Protein AF-K1TD86-F1 (afdb_monomer)

Mean predicted aligned error: 8.99 Å

Radius of gyration: 18.08 Å; Cα contacts (8 Å, |Δi|>4): 253; chains: 1; bounding box: 49×38×42 Å

Organism: NCBI:txid408170

Nearest PDB structures (foldseek):
  5fms-assembly3_C  TM=6.527E-01  e=8.686E-04  Mus musculus
  7ncn-assembly3_F  TM=3.148E-01  e=4.308E+00  Aspergillus fumigatus A1163
  7nc8-assembly2_E  TM=3.131E-01  e=5.977E+00  Aspergillus fumigatus A1163
  7ncu-assembly1_A  TM=3.256E-01  e=7.273E+00  Aspergillus fumigatus A1163

Secondary structure (DSSP, 8-state):
-GGGGT-------GGG-SS--TT-S-EEEEEE-SPPPHHHHHHHHHHHHTT--EEEEEPP-SS--HHHHHHHHHTT-EE-SSEEE--STTSBSSSTTEE-PEEP--TTTGGGTTSPP-EETPPPEEPPS-----TT-TTPPP----EE--TT-EEES-GGGTT--S--EE--TT----

pLDDT: mean 83.0, std 17.99, range [28.2, 97.38]

Solvent-accessible surface area (backbone atoms only — not comparable to full-atom values): 11252 Å² total; per-residue (Å²): 114,58,70,80,71,76,47,90,84,81,93,79,59,64,89,83,41,96,58,72,63,89,85,53,83,55,50,77,46,77,44,54,56,66,57,53,51,71,67,50,35,50,36,53,50,55,38,45,77,73,72,46,42,76,50,78,41,85,33,82,55,95,62,85,37,69,34,52,47,47,59,34,44,75,73,59,28,41,75,41,65,35,35,38,35,39,64,47,78,84,32,29,59,103,41,42,38,29,28,31,56,52,68,48,94,45,85,89,46,54,92,49,69,98,56,87,60,78,45,63,71,36,59,43,75,45,72,64,89,81,59,62,85,55,92,80,52,90,87,67,73,74,80,86,74,53,67,41,77,61,72,67,21,29,37,35,66,67,68,91,47,84,84,63,84,89,71,60,62,76,56,55,100,83,73,82,82,132

Sequence (178 aa):
ALNKENVDYETVNLMDLDAIPDDAACLFINGATSDFSSDDKDKVIDYLDNGGKVILVTGYTDEETPNIDAILSYMNLSIAKGLVVENDSNGYYRSPYYILPTQSSDSYTSGTYGKYLFLPYSQGIIVPEEVSTDETATGDITYDVFLSTSDSSFAKQDVNNTQDFSQGILFSSDSCPK

Structure (mmCIF, N/CA/C/O backbone):
data_AF-K1TD86-F1
#
_entry.id   AF-K1TD86-F1
#
loop_
_atom_site.group_PDB
_atom_site.id
_atom_site.type_symbol
_atom_site.label_atom_id
_atom_site.label_alt_id
_atom_site.label_comp_id
_atom_site.label_asym_id
_atom_site.label_entity_id
_atom_site.label_seq_id
_atom_site.pdbx_PDB_ins_code
_atom_site.Cartn_x
_atom_site.Cartn_y
_atom_site.Cartn_z
_atom_site.occupancy
_atom_site.B_iso_or_equiv
_atom_site.auth_seq_id
_atom_site.auth_comp_id
_atom_site.auth_asym_id
_atom_site.auth_atom_id
_atom_site.pdbx_PDB_model_num
ATOM 1 N N . ALA A 1 1 ? -18.146 -7.807 -9.236 1.00 61.78 1 ALA A N 1
ATOM 2 C CA . ALA A 1 1 ? -17.199 -8.940 -9.231 1.00 61.78 1 ALA A CA 1
ATOM 3 C C . ALA A 1 1 ? -17.330 -9.714 -7.923 1.00 61.78 1 ALA A C 1
ATOM 5 O O . ALA A 1 1 ? -17.694 -10.871 -8.002 1.00 61.78 1 ALA A O 1
ATOM 6 N N . LEU A 1 2 ? -17.206 -9.061 -6.759 1.00 61.97 2 LEU A N 1
ATOM 7 C CA . LEU A 1 2 ? -17.305 -9.682 -5.423 1.00 61.97 2 LEU A CA 1
ATOM 8 C C . LEU A 1 2 ? -18.591 -10.498 -5.165 1.00 61.97 2 LEU A C 1
ATOM 10 O O . LEU A 1 2 ? -18.495 -11.646 -4.754 1.00 61.97 2 LEU A O 1
ATOM 14 N N . ASN A 1 3 ? -19.773 -10.002 -5.556 1.00 63.31 3 ASN A N 1
ATOM 15 C CA . ASN A 1 3 ? -21.023 -10.783 -5.438 1.00 63.31 3 ASN A CA 1
ATOM 16 C C . ASN A 1 3 ? -21.015 -12.111 -6.220 1.00 63.31 3 ASN A C 1
ATOM 18 O O . ASN A 1 3 ? -21.759 -13.027 -5.889 1.00 63.31 3 ASN A O 1
ATOM 22 N N . LYS A 1 4 ? -20.213 -12.221 -7.290 1.00 71.19 4 LYS A N 1
ATOM 23 C CA . LYS A 1 4 ? -20.093 -13.469 -8.064 1.00 71.19 4 LYS A CA 1
ATOM 24 C C . LYS A 1 4 ? -19.188 -14.493 -7.374 1.00 71.19 4 LYS A C 1
ATOM 26 O O . LYS A 1 4 ? -19.308 -15.671 -7.677 1.00 71.19 4 LYS A O 1
ATOM 31 N N . GLU A 1 5 ? -18.352 -14.037 -6.443 1.00 75.56 5 GLU A N 1
ATOM 32 C CA . GLU A 1 5 ? -17.476 -14.857 -5.601 1.00 75.56 5 GLU A CA 1
ATOM 33 C C . GLU A 1 5 ? -18.139 -15.215 -4.257 1.00 75.56 5 GLU A C 1
ATOM 35 O O . GLU A 1 5 ? -17.474 -15.716 -3.357 1.00 75.56 5 GLU A O 1
ATOM 40 N N . ASN A 1 6 ? -19.452 -14.970 -4.115 1.00 76.50 6 ASN A N 1
ATOM 41 C CA . ASN A 1 6 ? -20.224 -15.244 -2.898 1.00 76.50 6 ASN A CA 1
ATOM 42 C C . ASN A 1 6 ? -19.690 -14.503 -1.653 1.00 76.50 6 ASN A C 1
ATOM 44 O O . ASN A 1 6 ? -19.708 -15.039 -0.546 1.00 76.50 6 ASN A O 1
ATOM 48 N N . VAL A 1 7 ? -19.196 -13.277 -1.864 1.00 78.00 7 VAL A N 1
ATOM 49 C CA . VAL A 1 7 ? -18.796 -12.343 -0.806 1.00 78.00 7 VAL A CA 1
ATOM 50 C C . VAL A 1 7 ? -19.923 -11.339 -0.599 1.00 78.00 7 VAL A C 1
ATOM 52 O O . VAL A 1 7 ? -20.220 -10.559 -1.508 1.00 78.00 7 VAL A O 1
ATOM 55 N N . ASP A 1 8 ? -20.518 -11.349 0.591 1.00 83.38 8 ASP A N 1
ATOM 56 C CA . ASP A 1 8 ? -21.406 -10.282 1.047 1.00 83.38 8 ASP A CA 1
ATOM 57 C C . ASP A 1 8 ? -20.558 -9.064 1.435 1.00 83.38 8 ASP A C 1
ATOM 59 O O . ASP A 1 8 ? -19.523 -9.199 2.089 1.00 83.38 8 ASP A O 1
ATOM 63 N N . TYR A 1 9 ? -20.963 -7.871 1.000 1.00 83.81 9 TYR A N 1
ATOM 64 C CA . TYR A 1 9 ? -20.280 -6.630 1.352 1.00 83.81 9 TYR A CA 1
ATOM 65 C C . TYR A 1 9 ? -21.282 -5.537 1.702 1.00 83.81 9 TYR A C 1
ATOM 67 O O . TYR A 1 9 ? -22.363 -5.445 1.117 1.00 83.81 9 TYR A O 1
ATOM 75 N N . GLU A 1 10 ? -20.871 -4.665 2.612 1.00 86.81 10 GLU A N 1
ATOM 76 C CA . GLU A 1 10 ? -21.607 -3.472 2.997 1.00 86.81 10 GLU A CA 1
ATOM 77 C C . GLU A 1 10 ? -20.711 -2.249 2.804 1.00 86.81 10 GLU A C 1
ATOM 79 O O . GLU A 1 10 ? -19.517 -2.273 3.100 1.00 86.81 10 GLU A O 1
ATOM 84 N N . THR A 1 11 ? -21.276 -1.176 2.253 1.00 88.50 11 THR A N 1
ATOM 85 C CA . THR A 1 11 ? -20.600 0.121 2.236 1.00 88.50 11 THR A CA 1
ATOM 86 C C . THR A 1 11 ? -21.006 0.872 3.487 1.00 88.50 11 THR A C 1
ATOM 88 O O . THR A 1 11 ? -22.171 1.233 3.631 1.00 88.50 11 THR A O 1
ATOM 91 N N . VAL A 1 12 ? -20.036 1.114 4.361 1.00 87.19 12 VAL A N 1
ATOM 92 C CA . VAL A 1 12 ? -20.241 1.821 5.623 1.00 87.19 12 VAL A CA 1
ATOM 93 C C . VAL A 1 12 ? -19.607 3.206 5.578 1.00 87.19 12 VAL A C 1
ATOM 95 O O . VAL A 1 12 ? -18.615 3.431 4.884 1.00 87.19 12 VAL A O 1
ATOM 98 N N . ASN A 1 13 ? -20.178 4.129 6.341 1.00 86.94 13 ASN A N 1
ATOM 99 C CA . ASN A 1 13 ? -19.548 5.392 6.692 1.00 86.94 13 ASN A CA 1
ATOM 100 C C . ASN A 1 13 ? -19.075 5.277 8.143 1.00 86.94 13 ASN A C 1
ATOM 102 O O . ASN A 1 13 ? -19.894 5.066 9.035 1.00 86.94 13 ASN A O 1
ATOM 106 N N . LEU A 1 14 ? -17.769 5.399 8.379 1.00 88.62 14 LEU A N 1
ATOM 107 C CA . LEU A 1 14 ? -17.190 5.205 9.713 1.00 88.62 14 LEU A CA 1
ATOM 108 C C . LEU A 1 14 ? -17.673 6.256 10.725 1.00 88.62 14 LEU A C 1
ATOM 110 O O . LEU A 1 14 ? -17.728 5.956 11.916 1.00 88.62 14 LEU A O 1
ATOM 114 N N . MET A 1 15 ? -18.133 7.425 10.262 1.00 86.94 15 MET A N 1
ATOM 115 C CA . MET A 1 15 ? -18.762 8.431 11.128 1.00 86.94 15 MET A CA 1
ATOM 116 C C . MET A 1 15 ? -20.082 7.955 11.748 1.00 86.94 15 MET A C 1
ATOM 118 O O . MET A 1 15 ? -20.462 8.436 12.812 1.00 86.94 15 MET A O 1
ATOM 122 N N . ASP A 1 16 ? -20.785 7.035 11.084 1.00 90.62 16 ASP A N 1
ATOM 123 C CA . ASP A 1 16 ? -22.091 6.532 11.523 1.00 90.62 16 ASP A CA 1
ATO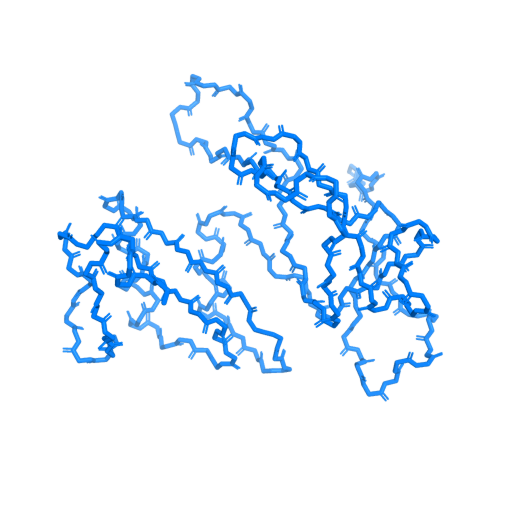M 124 C C . ASP A 1 16 ? -21.967 5.267 12.394 1.00 90.62 16 ASP A C 1
ATOM 126 O O . ASP A 1 16 ? -22.974 4.730 12.858 1.00 90.62 16 ASP A O 1
ATOM 130 N N . LEU A 1 17 ? -20.741 4.781 12.607 1.00 89.19 17 LEU A N 1
ATOM 131 C CA . LEU A 1 17 ? -20.443 3.579 13.376 1.00 89.19 17 LEU A CA 1
ATOM 132 C C . LEU A 1 17 ? -19.710 3.928 14.668 1.00 89.19 17 LEU A C 1
ATOM 134 O O . LEU A 1 17 ? -18.792 4.741 14.660 1.00 89.19 17 LEU A O 1
ATOM 138 N N . ASP A 1 18 ? -20.052 3.249 15.760 1.00 91.88 18 ASP A N 1
ATOM 139 C CA . ASP A 1 18 ? -19.269 3.332 16.999 1.00 91.88 18 ASP A CA 1
ATOM 140 C C . ASP A 1 18 ? -17.949 2.547 16.872 1.00 91.88 18 ASP A C 1
ATOM 142 O O . ASP A 1 18 ? -16.918 2.975 17.382 1.00 91.88 18 ASP A O 1
ATOM 146 N N . ALA A 1 19 ? -17.971 1.421 16.150 1.00 93.88 19 ALA A N 1
ATOM 147 C CA . ALA A 1 19 ? -16.816 0.578 15.850 1.00 93.88 19 ALA A CA 1
ATOM 148 C C . ALA A 1 19 ? -17.034 -0.199 14.540 1.00 93.88 19 ALA A C 1
ATOM 150 O O . ALA A 1 19 ? -18.170 -0.367 14.085 1.00 93.88 19 ALA A O 1
ATOM 151 N N . ILE A 1 20 ? -15.947 -0.690 13.939 1.00 94.06 20 ILE A N 1
ATOM 152 C CA . ILE A 1 20 ? -16.031 -1.646 12.826 1.00 94.06 20 ILE A CA 1
ATOM 153 C C . ILE A 1 20 ? -16.585 -2.975 13.378 1.00 94.06 20 ILE A C 1
ATOM 155 O O . ILE A 1 20 ? -16.114 -3.409 14.427 1.00 94.06 20 ILE A O 1
ATOM 159 N N . PRO A 1 21 ? -17.561 -3.627 12.716 1.00 91.94 21 PRO A N 1
ATOM 160 C CA . PRO A 1 21 ? -18.149 -4.869 13.217 1.00 91.94 21 PRO A CA 1
ATOM 161 C C . PRO A 1 21 ? -17.126 -5.999 13.408 1.00 91.94 21 PRO A C 1
ATOM 163 O O . PRO A 1 21 ? -16.348 -6.295 12.502 1.00 91.94 21 PRO A O 1
ATOM 166 N N . ASP A 1 22 ? -17.185 -6.684 14.552 1.00 89.25 22 ASP A N 1
ATOM 167 C CA . ASP A 1 22 ? -16.285 -7.802 14.883 1.00 89.25 22 ASP A CA 1
ATOM 168 C C . ASP A 1 22 ? -16.461 -9.019 13.955 1.00 89.25 22 ASP A C 1
ATOM 170 O O . ASP A 1 22 ? -15.560 -9.846 13.814 1.00 89.25 22 ASP A O 1
ATOM 174 N N . ASP A 1 23 ? -17.632 -9.158 13.328 1.00 89.44 23 ASP A N 1
ATOM 175 C CA . ASP A 1 23 ? -17.935 -10.216 12.361 1.00 89.44 23 ASP A CA 1
ATOM 176 C C . ASP A 1 23 ? -17.534 -9.855 10.921 1.00 89.44 23 ASP A C 1
ATOM 178 O O . ASP A 1 23 ? -17.644 -10.694 10.019 1.00 89.44 23 ASP A O 1
ATOM 182 N N . ALA A 1 24 ? -17.012 -8.644 10.689 1.00 91.94 24 ALA A N 1
ATOM 183 C CA . ALA A 1 24 ? -16.451 -8.270 9.403 1.00 91.94 24 ALA A CA 1
ATOM 184 C C . ALA A 1 24 ? -15.210 -9.123 9.109 1.00 91.94 24 ALA A C 1
ATOM 186 O O . ALA A 1 24 ? -14.215 -9.092 9.834 1.00 91.94 24 ALA A O 1
ATOM 187 N N . ALA A 1 25 ? -15.236 -9.859 7.996 1.00 92.31 25 ALA A N 1
ATOM 188 C CA . ALA A 1 25 ? -14.100 -10.682 7.577 1.00 92.31 25 ALA A CA 1
ATOM 189 C C . ALA A 1 25 ? -12.878 -9.847 7.150 1.00 92.31 25 ALA A C 1
ATOM 191 O O . ALA A 1 25 ? -11.744 -10.330 7.211 1.00 92.31 25 ALA A O 1
ATOM 192 N N . CYS A 1 26 ? -13.120 -8.632 6.651 1.00 93.12 26 CYS A N 1
ATOM 193 C CA . CYS A 1 26 ? -12.104 -7.683 6.217 1.00 93.12 26 CYS A CA 1
ATOM 194 C C . CYS A 1 26 ? -12.725 -6.291 6.045 1.00 93.12 26 CYS A C 1
ATOM 196 O O . CYS A 1 26 ? -13.795 -6.160 5.448 1.00 93.12 26 CYS A O 1
ATOM 198 N N . LEU A 1 27 ? -12.012 -5.250 6.463 1.00 94.50 27 LEU A N 1
ATOM 199 C CA . LEU A 1 27 ? -12.273 -3.871 6.065 1.00 94.50 27 LEU A CA 1
ATOM 200 C C . LEU A 1 27 ? -11.564 -3.578 4.735 1.00 94.50 27 LEU A C 1
ATOM 202 O O . LEU A 1 27 ? -10.380 -3.876 4.583 1.00 94.50 27 LEU A O 1
ATOM 206 N N . PHE A 1 28 ? -12.259 -2.962 3.779 1.00 93.38 28 PHE A N 1
ATOM 207 C CA . PHE A 1 28 ? -11.667 -2.534 2.509 1.00 93.38 28 PHE A CA 1
ATOM 208 C C . PHE A 1 28 ? -11.672 -1.007 2.392 1.00 93.38 28 PHE A C 1
ATOM 210 O O . PHE A 1 28 ? -12.725 -0.397 2.210 1.00 93.38 28 PHE A O 1
ATOM 217 N N . ILE A 1 29 ? -10.489 -0.394 2.470 1.00 91.50 29 ILE A N 1
ATOM 218 C CA . ILE A 1 29 ? -10.278 1.045 2.288 1.00 91.50 29 ILE A CA 1
ATOM 219 C C . ILE A 1 29 ? -9.770 1.260 0.864 1.00 91.50 29 ILE A C 1
ATOM 221 O O . ILE A 1 29 ? -8.618 0.969 0.542 1.00 91.50 29 ILE A O 1
ATOM 225 N N . ASN A 1 30 ? -10.649 1.738 -0.012 1.00 89.00 30 ASN A N 1
ATOM 226 C CA . ASN A 1 30 ? -10.384 1.780 -1.445 1.00 89.00 30 ASN A CA 1
ATOM 227 C C . ASN A 1 30 ? -10.010 3.183 -1.937 1.00 89.00 30 ASN A C 1
ATOM 229 O O . ASN A 1 30 ? -10.895 3.989 -2.222 1.00 89.00 30 ASN A O 1
ATOM 233 N N . GLY A 1 31 ? -8.715 3.442 -2.104 1.00 82.81 31 GLY A N 1
ATOM 234 C CA . GLY A 1 31 ? -8.206 4.628 -2.793 1.00 82.81 31 GLY A CA 1
ATOM 235 C C . GLY A 1 31 ? -8.539 5.928 -2.071 1.00 82.81 31 GLY A C 1
ATOM 236 O O . GLY A 1 31 ? -8.974 6.875 -2.719 1.00 82.81 31 GLY A O 1
ATOM 237 N N . ALA A 1 32 ? -8.388 5.968 -0.745 1.00 84.06 32 ALA A N 1
ATOM 238 C CA . ALA A 1 32 ? -8.636 7.185 0.022 1.00 84.06 32 ALA A CA 1
ATOM 239 C C . ALA A 1 32 ? -7.689 8.305 -0.447 1.00 84.06 32 ALA A C 1
ATOM 241 O O . ALA A 1 32 ? -6.472 8.139 -0.421 1.00 84.06 32 ALA A O 1
ATOM 242 N N . THR A 1 33 ? -8.259 9.423 -0.905 1.00 83.25 33 THR A N 1
ATOM 243 C CA . THR A 1 33 ? -7.524 10.625 -1.350 1.00 83.25 33 THR A CA 1
ATOM 244 C C . THR A 1 33 ? -7.701 11.816 -0.409 1.00 83.25 33 THR A C 1
ATOM 246 O O . THR A 1 33 ? -7.105 12.865 -0.632 1.00 83.25 33 THR A O 1
ATOM 249 N N . SER A 1 34 ? -8.546 11.662 0.610 1.00 88.31 34 SER A N 1
ATOM 250 C CA . SER A 1 34 ? -8.749 12.599 1.711 1.00 88.31 34 SER A CA 1
ATOM 251 C C . SER A 1 34 ? -8.419 11.893 3.016 1.00 88.31 34 SER A C 1
ATOM 253 O O . SER A 1 34 ? -8.662 10.688 3.135 1.00 88.31 34 SER A O 1
ATOM 255 N N . ASP A 1 35 ? -7.916 12.638 3.994 1.00 92.75 35 ASP A N 1
ATOM 256 C CA . ASP A 1 35 ? -7.550 12.048 5.275 1.00 92.75 35 ASP A CA 1
ATOM 257 C C . ASP A 1 35 ? -8.762 11.539 6.067 1.00 92.75 35 ASP A C 1
ATOM 259 O O . ASP A 1 35 ? -9.898 11.991 5.890 1.00 92.75 35 ASP A O 1
ATOM 263 N N . PHE A 1 36 ? -8.491 10.597 6.963 1.00 94.12 36 PHE A N 1
ATOM 264 C CA . PHE A 1 36 ? -9.453 10.118 7.947 1.00 94.12 36 PHE A CA 1
ATOM 265 C C . PHE A 1 36 ? -9.590 11.143 9.075 1.00 94.12 36 PHE A C 1
ATOM 267 O O . PHE A 1 36 ? -8.683 11.935 9.330 1.00 94.12 36 PHE A O 1
ATOM 274 N N . SER A 1 37 ? -10.716 11.127 9.788 1.00 95.56 37 SER A N 1
ATOM 275 C CA . SER A 1 37 ? -10.763 11.806 11.082 1.00 95.56 37 SER A CA 1
ATOM 276 C C . SER A 1 37 ? -9.919 11.038 12.111 1.00 95.56 37 SER A C 1
ATOM 278 O O . SER A 1 37 ? -9.605 9.861 11.918 1.00 95.56 37 SER A O 1
ATOM 280 N N . SER A 1 38 ? -9.568 11.679 13.235 1.00 96.56 38 SER A N 1
ATOM 281 C CA . SER A 1 38 ? -8.875 10.960 14.319 1.00 96.56 38 SER A CA 1
ATOM 282 C C . SER A 1 38 ? -9.700 9.778 14.824 1.00 96.56 38 SER A C 1
ATOM 284 O O . SER A 1 38 ? -9.131 8.725 15.074 1.00 96.56 38 SER A O 1
ATOM 286 N N . ASP A 1 39 ? -11.019 9.954 14.938 1.00 96.69 39 ASP A N 1
ATOM 287 C CA . ASP A 1 39 ? -11.949 8.929 15.417 1.00 96.69 39 ASP A CA 1
ATOM 288 C C . ASP A 1 39 ? -12.006 7.729 14.459 1.00 96.69 39 ASP A C 1
ATOM 290 O O . ASP A 1 39 ? -11.882 6.584 14.883 1.00 96.69 39 ASP A O 1
ATOM 294 N N . ASP A 1 40 ? -12.080 7.979 13.147 1.00 95.75 40 ASP A N 1
ATOM 295 C CA . ASP A 1 40 ? -12.073 6.905 12.146 1.00 95.75 40 ASP A CA 1
ATOM 296 C C . ASP A 1 40 ? -10.751 6.126 12.154 1.00 95.75 40 ASP A C 1
ATOM 298 O O . ASP A 1 40 ? -10.749 4.904 12.015 1.00 95.75 40 ASP A O 1
ATOM 302 N N . LYS A 1 41 ? -9.619 6.815 12.346 1.00 96.38 41 LYS A N 1
ATOM 303 C CA . LYS A 1 41 ? -8.310 6.167 12.494 1.00 96.38 41 LYS A CA 1
ATOM 304 C C . LYS A 1 41 ? -8.240 5.314 13.758 1.00 96.38 41 LYS A C 1
ATOM 306 O O . LYS A 1 41 ? -7.735 4.198 13.679 1.00 96.38 41 LYS A O 1
ATOM 311 N N . ASP A 1 42 ? -8.759 5.801 14.885 1.00 97.38 42 ASP A N 1
ATOM 312 C CA . ASP A 1 42 ? -8.778 5.040 16.139 1.00 97.38 42 ASP A CA 1
ATOM 313 C C . ASP A 1 42 ? -9.611 3.754 15.971 1.00 97.38 42 ASP A C 1
ATOM 315 O O . ASP A 1 42 ? -9.123 2.675 16.287 1.00 97.38 42 ASP A O 1
ATOM 319 N N . LYS A 1 43 ? -10.779 3.820 15.314 1.00 96.75 43 LYS A N 1
ATOM 320 C CA . LYS A 1 43 ? -11.595 2.629 14.997 1.00 96.75 43 LYS A CA 1
ATOM 321 C C . LYS A 1 43 ? -10.858 1.597 14.142 1.00 96.75 43 LYS A C 1
ATOM 323 O O . LYS A 1 43 ? -11.013 0.398 14.362 1.00 96.75 43 LYS A O 1
ATOM 328 N N . VAL A 1 44 ? -10.087 2.037 13.144 1.00 96.56 44 VAL A N 1
ATOM 329 C CA . VAL A 1 44 ? -9.310 1.126 12.283 1.00 96.56 44 VAL A CA 1
ATOM 330 C C . VAL A 1 44 ? -8.179 0.460 13.064 1.00 96.56 44 VAL A C 1
ATOM 332 O O . VAL A 1 44 ? -7.975 -0.744 12.911 1.00 96.56 44 VAL A O 1
ATOM 335 N N . ILE A 1 45 ? -7.466 1.219 13.898 1.00 96.50 45 ILE A N 1
ATOM 336 C CA . ILE A 1 45 ? -6.400 0.685 14.756 1.00 96.50 45 ILE A CA 1
ATOM 337 C C . ILE A 1 45 ? -6.982 -0.318 15.757 1.00 96.50 45 ILE A C 1
ATOM 339 O O . ILE A 1 45 ? -6.478 -1.433 15.837 1.00 96.50 45 ILE A O 1
ATOM 343 N N . ASP A 1 46 ? -8.094 0.011 16.418 1.00 96.44 46 ASP A N 1
ATOM 344 C CA . ASP A 1 46 ? -8.778 -0.898 17.345 1.00 96.44 46 ASP A CA 1
ATOM 345 C C . ASP A 1 46 ? -9.224 -2.194 16.644 1.00 96.44 46 ASP A C 1
ATOM 347 O O . ASP A 1 46 ? -9.104 -3.291 17.193 1.00 96.44 46 ASP A O 1
ATOM 351 N N . TYR A 1 47 ? -9.720 -2.107 15.407 1.00 96.69 47 TYR A N 1
ATOM 352 C CA . TYR A 1 47 ? -10.087 -3.289 14.625 1.00 96.6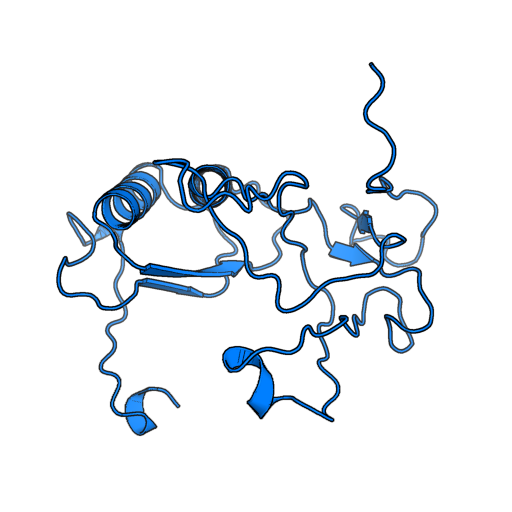9 47 TYR A CA 1
ATOM 353 C C . TYR A 1 47 ? -8.869 -4.170 14.297 1.00 96.69 47 TYR A C 1
ATOM 355 O O . TYR A 1 47 ? -8.959 -5.395 14.392 1.00 96.69 47 TYR A O 1
ATOM 363 N N . LEU A 1 48 ? -7.721 -3.570 13.962 1.00 94.62 48 LEU A N 1
ATOM 364 C CA . LEU A 1 48 ? -6.460 -4.290 13.744 1.00 94.62 48 LEU A CA 1
ATOM 365 C C . LEU A 1 48 ? -5.923 -4.924 15.040 1.00 94.62 48 LEU A C 1
ATOM 367 O O . LEU A 1 48 ? -5.540 -6.094 15.015 1.00 94.62 48 LEU A O 1
ATOM 371 N N . ASP A 1 49 ? -5.976 -4.209 16.170 1.00 94.19 49 ASP A N 1
ATOM 372 C CA . ASP A 1 49 ? -5.582 -4.709 1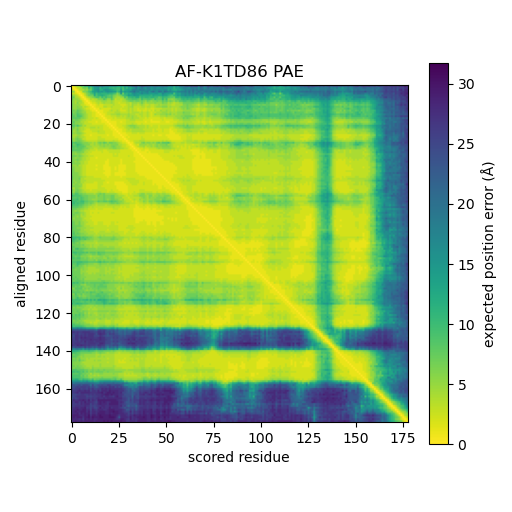7.500 1.00 94.19 49 ASP A CA 1
ATOM 373 C C . ASP A 1 49 ? -6.381 -5.960 17.904 1.00 94.19 49 ASP A C 1
ATOM 375 O O . ASP A 1 49 ? -5.863 -6.862 18.567 1.00 94.19 49 ASP A O 1
ATOM 379 N N . ASN A 1 50 ? -7.635 -6.056 17.457 1.00 93.94 50 ASN A N 1
ATOM 380 C CA . ASN A 1 50 ? -8.507 -7.207 17.694 1.00 93.94 50 ASN A CA 1
ATOM 381 C C . ASN A 1 50 ? -8.340 -8.344 16.662 1.00 93.94 50 ASN A C 1
ATOM 383 O O . ASN A 1 50 ? -9.117 -9.301 16.659 1.00 93.94 50 ASN A O 1
ATOM 387 N N . GLY A 1 51 ? -7.322 -8.283 15.798 1.00 92.19 51 GLY A N 1
ATOM 388 C CA . GLY A 1 51 ? -7.035 -9.304 14.783 1.00 92.19 51 GLY A CA 1
ATOM 389 C C . GLY A 1 51 ? -7.858 -9.167 13.499 1.00 92.19 51 GLY A C 1
ATOM 390 O O . GLY A 1 51 ? -7.905 -10.103 12.690 1.00 92.19 51 GLY A O 1
ATOM 391 N N . GLY A 1 52 ? -8.511 -8.019 13.307 1.00 94.69 52 GLY A N 1
ATOM 392 C CA . GLY A 1 52 ? -9.193 -7.653 12.075 1.00 94.69 52 GLY A CA 1
ATOM 393 C C . GLY A 1 52 ? -8.232 -7.536 10.891 1.00 94.69 52 GLY A C 1
ATOM 394 O O . GLY A 1 52 ? -7.018 -7.403 11.041 1.00 94.69 52 GLY A O 1
ATOM 395 N N . LYS A 1 53 ? -8.776 -7.610 9.675 1.00 94.50 53 LYS A N 1
ATOM 396 C CA . LYS A 1 53 ? -7.987 -7.584 8.433 1.00 94.50 53 LYS A CA 1
ATOM 397 C C . LYS A 1 53 ? -8.336 -6.360 7.616 1.00 94.50 53 LYS A C 1
ATOM 399 O O . LYS A 1 53 ? -9.513 -6.078 7.412 1.00 94.50 53 LYS A O 1
ATOM 404 N N . VAL A 1 54 ? -7.330 -5.669 7.097 1.00 93.94 54 VAL A N 1
ATOM 405 C CA . VAL A 1 54 ? -7.529 -4.488 6.255 1.00 93.94 54 VAL A CA 1
ATOM 406 C C . VAL A 1 54 ? -6.912 -4.729 4.886 1.00 93.94 54 VAL A C 1
ATOM 408 O O . VAL A 1 54 ? -5.762 -5.145 4.772 1.00 93.94 54 VAL A O 1
ATOM 411 N N . ILE A 1 55 ? -7.666 -4.424 3.835 1.00 93.00 55 ILE A N 1
ATOM 412 C CA . ILE A 1 55 ? -7.115 -4.174 2.506 1.00 93.00 55 ILE A CA 1
ATOM 413 C C . ILE A 1 55 ? -7.135 -2.659 2.313 1.00 93.00 55 ILE A C 1
ATOM 415 O O . ILE A 1 55 ? -8.203 -2.059 2.189 1.00 93.00 55 ILE A O 1
ATOM 419 N N . LEU A 1 56 ? -5.952 -2.050 2.294 1.00 91.88 56 LEU A N 1
ATOM 420 C CA . LEU A 1 56 ? -5.765 -0.624 2.054 1.00 91.88 56 LEU A CA 1
ATOM 421 C C . LEU A 1 56 ? -5.188 -0.419 0.654 1.00 91.88 56 LEU A C 1
ATOM 423 O O . LEU A 1 56 ? -4.088 -0.869 0.347 1.00 91.88 56 LEU A O 1
ATOM 427 N N . VAL A 1 57 ? -5.934 0.285 -0.189 1.00 90.75 57 VAL A N 1
ATOM 428 C CA . VAL A 1 57 ? -5.456 0.779 -1.480 1.00 90.75 57 VAL A CA 1
ATOM 429 C C . VAL A 1 57 ? -5.220 2.272 -1.320 1.00 90.75 57 VAL A C 1
ATOM 431 O O . VAL A 1 57 ? -6.162 3.012 -1.040 1.00 90.75 57 VAL A O 1
ATOM 434 N N . THR A 1 58 ? -3.981 2.723 -1.484 1.00 85.50 58 THR A N 1
ATOM 435 C CA . THR A 1 58 ? -3.661 4.151 -1.423 1.00 85.50 58 THR A CA 1
ATOM 436 C C . THR A 1 58 ? -4.046 4.834 -2.733 1.00 85.50 58 THR A C 1
ATOM 438 O O . THR A 1 58 ? -3.853 4.299 -3.828 1.00 85.50 58 THR A O 1
ATOM 441 N N . GLY A 1 59 ? -4.646 6.016 -2.619 1.00 84.75 59 GLY A N 1
ATOM 442 C CA . GLY A 1 59 ? -4.839 6.928 -3.737 1.00 84.75 59 GLY A CA 1
ATOM 443 C C . GLY A 1 59 ? -3.781 8.020 -3.672 1.00 84.75 59 GLY A C 1
ATOM 444 O O . GLY A 1 59 ? -3.530 8.562 -2.600 1.00 84.75 59 GLY A O 1
ATOM 445 N N . TYR A 1 60 ? -3.173 8.367 -4.808 1.00 85.06 60 TYR A N 1
ATOM 446 C CA . TYR A 1 60 ? -2.297 9.534 -4.842 1.00 85.06 60 TYR A CA 1
ATOM 447 C C . TYR A 1 60 ? -3.098 10.806 -4.530 1.00 85.06 60 TYR A C 1
ATOM 449 O O . TYR A 1 60 ? -4.135 11.057 -5.150 1.00 85.06 60 TYR A O 1
ATOM 457 N N . THR A 1 61 ? -2.588 11.614 -3.607 1.00 85.50 61 THR A N 1
ATOM 458 C CA . THR A 1 61 ? -3.102 12.942 -3.270 1.00 85.50 61 THR A CA 1
ATOM 459 C C . THR A 1 61 ? -1.936 13.861 -2.908 1.00 85.50 61 THR A C 1
ATOM 461 O O . THR A 1 61 ? -0.906 13.397 -2.419 1.00 85.50 61 THR A O 1
ATOM 464 N N . ASP A 1 62 ? -2.097 15.158 -3.176 1.00 81.81 62 ASP A N 1
ATOM 465 C CA . ASP A 1 62 ? -1.159 16.205 -2.743 1.00 81.81 62 ASP A CA 1
ATOM 466 C C . ASP A 1 62 ? -1.519 16.748 -1.343 1.00 81.81 62 ASP A C 1
ATOM 468 O O . ASP A 1 62 ? -0.827 17.618 -0.812 1.00 81.81 62 ASP A O 1
ATOM 472 N N . GLU A 1 63 ? -2.624 16.275 -0.757 1.00 87.00 63 GLU A N 1
ATOM 473 C CA . GLU A 1 63 ? -3.055 16.634 0.593 1.00 87.00 63 GLU A CA 1
ATOM 474 C C . GLU A 1 63 ? -2.332 15.782 1.645 1.00 87.00 63 GLU A C 1
ATOM 476 O O . GLU A 1 63 ? -2.024 14.614 1.420 1.00 87.00 63 GLU A O 1
ATOM 481 N N . GLU A 1 64 ? -2.066 16.363 2.816 1.00 89.38 64 GLU A N 1
ATOM 482 C CA . GLU A 1 64 ? -1.499 15.612 3.940 1.00 89.38 64 GLU A CA 1
ATOM 483 C C . GLU A 1 64 ? -2.555 14.666 4.523 1.00 89.38 64 GLU A C 1
ATOM 485 O O . GLU A 1 64 ? -3.689 15.077 4.786 1.00 89.38 64 GLU A O 1
ATOM 490 N N . THR A 1 65 ? -2.161 13.417 4.774 1.00 93.31 65 THR A N 1
ATOM 491 C CA . THR A 1 65 ? -3.043 12.368 5.300 1.00 93.31 65 THR A CA 1
ATOM 492 C C . THR A 1 65 ? -2.500 11.735 6.587 1.00 93.31 65 THR A C 1
ATOM 494 O O . THR A 1 65 ? -2.261 10.526 6.625 1.00 93.31 65 THR A O 1
ATOM 497 N N . PRO A 1 66 ? -2.268 12.520 7.658 1.00 95.69 66 PRO A N 1
ATOM 498 C CA . PRO A 1 66 ? -1.614 12.033 8.872 1.00 95.69 66 PRO A CA 1
ATOM 499 C C . PRO A 1 66 ? -2.355 10.880 9.564 1.00 95.69 66 PRO A C 1
ATOM 501 O O . PRO A 1 66 ? -1.718 10.072 10.239 1.00 95.69 66 PRO A O 1
ATOM 504 N N . ASN A 1 67 ? -3.680 10.777 9.427 1.00 96.31 67 ASN A N 1
ATOM 505 C CA . ASN A 1 67 ? -4.437 9.678 10.024 1.00 96.31 67 ASN A CA 1
ATOM 506 C C . ASN A 1 67 ? -4.313 8.390 9.194 1.00 96.31 67 ASN A C 1
ATOM 508 O O . ASN A 1 67 ? -4.163 7.310 9.762 1.00 96.31 67 ASN A O 1
ATOM 512 N N . ILE A 1 68 ? -4.273 8.481 7.863 1.00 94.12 68 ILE A N 1
ATOM 513 C CA . ILE A 1 68 ? -3.917 7.332 7.008 1.00 94.12 68 ILE A CA 1
ATOM 514 C C . ILE A 1 68 ? -2.463 6.902 7.254 1.00 94.12 68 ILE A C 1
ATOM 516 O O . ILE A 1 68 ? -2.186 5.707 7.382 1.00 94.12 68 ILE A O 1
ATOM 520 N N . ASP A 1 69 ? -1.546 7.861 7.394 1.00 94.38 69 ASP A N 1
ATOM 521 C CA . ASP A 1 69 ? -0.142 7.593 7.714 1.00 94.38 69 ASP A CA 1
ATOM 522 C C . ASP A 1 69 ? -0.005 6.871 9.058 1.00 94.38 69 ASP A C 1
ATOM 524 O O . ASP A 1 69 ? 0.820 5.967 9.188 1.00 94.38 69 ASP A O 1
ATOM 528 N N . ALA A 1 70 ? -0.833 7.217 10.049 1.00 96.25 70 ALA A N 1
ATOM 529 C CA . ALA A 1 70 ? -0.862 6.539 11.341 1.00 96.25 70 ALA A CA 1
ATOM 530 C C . ALA A 1 70 ? -1.330 5.076 11.225 1.00 96.25 70 ALA A C 1
ATOM 532 O O . ALA A 1 70 ? -0.734 4.206 11.858 1.00 96.25 70 ALA A O 1
ATOM 533 N N . ILE A 1 71 ? -2.334 4.785 10.387 1.00 95.38 71 ILE A N 1
ATOM 534 C CA . ILE A 1 71 ? -2.793 3.407 10.121 1.00 95.38 71 ILE A CA 1
ATOM 535 C C . ILE A 1 71 ? -1.676 2.582 9.469 1.00 95.38 71 ILE A C 1
ATOM 537 O O . ILE A 1 71 ? -1.431 1.445 9.864 1.00 95.38 71 ILE A O 1
ATOM 541 N N . LEU A 1 72 ? -0.963 3.143 8.489 1.00 94.19 72 LEU A N 1
ATOM 542 C CA . LEU A 1 72 ? 0.187 2.468 7.875 1.00 94.19 72 LEU A CA 1
ATOM 543 C C . LEU A 1 72 ? 1.337 2.285 8.868 1.00 94.19 72 LEU A C 1
ATOM 545 O O . LEU A 1 72 ? 1.905 1.197 8.945 1.00 94.19 72 LEU A O 1
ATOM 549 N N . SER A 1 73 ? 1.625 3.308 9.674 1.00 94.06 73 SER A N 1
ATOM 550 C CA . SER A 1 73 ? 2.689 3.277 10.683 1.00 94.06 73 SER A CA 1
ATOM 551 C C . SER A 1 73 ? 2.427 2.238 11.770 1.00 94.06 73 SER A C 1
ATOM 553 O O . SER A 1 73 ? 3.377 1.640 12.262 1.00 94.06 73 SER A O 1
ATOM 555 N N . TYR A 1 74 ? 1.163 1.972 12.113 1.00 93.31 74 TYR A N 1
ATOM 556 C CA . TYR A 1 74 ? 0.790 0.869 13.004 1.00 93.31 74 TYR A CA 1
ATOM 557 C C . TYR A 1 74 ? 1.263 -0.492 12.459 1.00 93.31 74 TYR A C 1
ATOM 559 O O . TYR A 1 74 ? 1.662 -1.366 13.221 1.00 93.31 74 TYR A O 1
ATOM 567 N N . MET A 1 75 ? 1.304 -0.651 11.132 1.00 91.19 75 MET A N 1
ATOM 568 C CA . MET A 1 75 ? 1.851 -1.833 10.454 1.00 91.19 75 MET A CA 1
ATOM 569 C C . MET A 1 75 ? 3.355 -1.698 10.125 1.00 91.19 75 MET A C 1
ATOM 571 O O . MET A 1 75 ? 3.870 -2.458 9.308 1.00 91.19 75 MET A O 1
ATOM 575 N N . ASN A 1 76 ? 4.055 -0.711 10.699 1.00 91.88 76 ASN A N 1
ATOM 576 C CA . ASN A 1 76 ? 5.389 -0.209 10.320 1.00 91.88 76 ASN A CA 1
ATOM 577 C C . ASN A 1 76 ? 5.582 0.057 8.814 1.00 91.88 76 ASN A C 1
ATOM 579 O O . ASN A 1 76 ? 6.698 -0.008 8.304 1.00 91.88 76 ASN A O 1
ATOM 583 N N . LEU A 1 77 ? 4.514 0.375 8.087 1.00 93.12 77 LEU A N 1
ATOM 584 C CA . LEU A 1 77 ? 4.571 0.798 6.691 1.00 93.12 77 LEU A CA 1
ATOM 585 C C . LEU A 1 77 ? 4.555 2.326 6.602 1.00 93.12 77 LEU A C 1
ATOM 587 O O . LEU A 1 77 ? 4.076 3.015 7.501 1.00 93.12 77 LEU A O 1
ATOM 591 N N . SER A 1 78 ? 5.034 2.878 5.490 1.00 93.25 78 SER A N 1
ATOM 592 C CA . SER A 1 78 ? 4.876 4.310 5.207 1.00 93.25 78 SER A CA 1
ATOM 593 C C . SER A 1 78 ? 4.633 4.583 3.728 1.00 93.25 78 SER A C 1
ATOM 595 O O . SER A 1 78 ? 4.993 3.783 2.866 1.00 93.25 78 SER A O 1
ATOM 597 N N . ILE A 1 79 ? 3.998 5.712 3.420 1.00 91.75 79 ILE A N 1
ATOM 598 C CA . ILE A 1 79 ? 3.766 6.140 2.041 1.00 91.75 79 ILE A CA 1
ATOM 599 C C . ILE A 1 79 ? 5.002 6.873 1.517 1.00 91.75 79 ILE A C 1
ATOM 601 O O . ILE A 1 79 ? 5.489 7.830 2.124 1.00 91.75 79 ILE A O 1
ATOM 605 N N . ALA A 1 80 ? 5.486 6.473 0.342 1.00 91.44 80 ALA A N 1
ATOM 606 C CA . ALA A 1 80 ? 6.492 7.242 -0.370 1.00 91.44 80 ALA A CA 1
ATOM 607 C C . ALA A 1 80 ? 5.877 8.568 -0.847 1.00 91.44 80 ALA A C 1
ATOM 609 O O . ALA A 1 80 ? 4.906 8.587 -1.606 1.00 91.44 80 ALA A O 1
ATOM 610 N N . LYS A 1 81 ? 6.443 9.696 -0.409 1.00 88.38 81 LYS A N 1
ATOM 611 C CA . LYS A 1 81 ? 5.923 11.021 -0.767 1.00 88.38 81 LYS A CA 1
ATOM 612 C C . LYS A 1 81 ? 6.139 11.311 -2.255 1.00 88.38 81 LYS A C 1
ATOM 614 O O . LYS A 1 81 ? 7.275 11.529 -2.679 1.00 88.38 81 LYS A O 1
ATOM 619 N N . GLY A 1 82 ? 5.051 11.382 -3.021 1.00 89.56 82 GLY A N 1
ATOM 620 C CA . GLY A 1 82 ? 5.068 11.641 -4.461 1.00 89.56 82 GLY A CA 1
ATOM 621 C C . GLY A 1 82 ? 4.728 10.419 -5.319 1.00 89.56 82 GLY A C 1
ATOM 622 O O . GLY A 1 82 ? 4.309 9.375 -4.822 1.00 89.56 82 GLY A O 1
ATOM 623 N N . LEU A 1 83 ? 4.923 10.558 -6.629 1.00 92.94 83 LEU A N 1
ATOM 624 C CA . LEU A 1 83 ? 4.779 9.458 -7.583 1.00 92.94 83 LEU A CA 1
ATOM 625 C C . LEU A 1 83 ? 6.076 8.670 -7.712 1.00 92.94 83 LEU A C 1
ATOM 627 O O . LEU A 1 83 ? 7.161 9.252 -7.730 1.00 92.94 83 LEU A O 1
ATOM 631 N N . VAL A 1 84 ? 5.948 7.359 -7.882 1.00 94.56 84 VAL A N 1
ATOM 632 C CA . VAL A 1 84 ? 7.067 6.479 -8.214 1.00 94.56 84 VAL A CA 1
ATOM 633 C C . VAL A 1 84 ? 7.601 6.833 -9.600 1.00 94.56 84 VAL A C 1
ATOM 635 O O . VAL A 1 84 ? 6.850 6.942 -10.573 1.00 94.56 84 VAL A O 1
ATOM 638 N N . VAL A 1 85 ? 8.917 6.983 -9.674 1.00 95.94 85 VAL A N 1
ATOM 639 C CA . VAL A 1 85 ? 9.704 7.114 -10.895 1.00 95.94 85 VAL A CA 1
ATOM 640 C C . VAL A 1 85 ? 10.640 5.916 -10.966 1.00 95.94 85 VAL A C 1
ATOM 642 O O . VAL A 1 85 ? 11.466 5.717 -10.076 1.00 95.94 85 VAL A O 1
ATOM 645 N N . GLU A 1 86 ? 10.516 5.127 -12.026 1.00 96.69 86 GLU A N 1
ATOM 646 C CA . GLU A 1 86 ? 11.389 3.986 -12.283 1.00 96.69 86 GLU A CA 1
ATOM 647 C C . GLU A 1 86 ? 12.533 4.372 -13.228 1.00 96.69 86 GLU A C 1
ATOM 649 O O . GLU A 1 86 ? 12.306 4.920 -14.310 1.00 96.69 86 GLU A O 1
ATOM 654 N N . ASN A 1 87 ? 13.767 4.079 -12.817 1.00 95.00 87 ASN A N 1
ATOM 655 C CA . ASN A 1 87 ? 14.979 4.385 -13.578 1.00 95.00 87 ASN A CA 1
ATOM 656 C C . ASN A 1 87 ? 15.552 3.162 -14.303 1.00 95.00 87 ASN A C 1
ATOM 658 O O . ASN A 1 87 ? 16.317 3.337 -15.258 1.00 95.00 87 ASN A O 1
ATOM 662 N N . ASP A 1 88 ? 15.176 1.939 -13.921 1.00 96.12 88 ASP A N 1
ATOM 663 C CA . ASP A 1 88 ? 15.527 0.751 -14.693 1.00 96.12 88 ASP A CA 1
ATOM 664 C C . ASP A 1 88 ? 14.663 0.690 -15.957 1.00 96.12 88 ASP A C 1
ATOM 666 O O . ASP A 1 88 ? 13.440 0.583 -15.903 1.00 96.12 88 ASP A O 1
ATOM 670 N N . SER A 1 89 ? 15.309 0.702 -17.123 1.00 94.62 89 SER A N 1
ATOM 671 C CA . SER A 1 89 ? 14.651 0.549 -18.426 1.00 94.62 89 SER A CA 1
ATOM 672 C C . SER A 1 89 ? 13.789 -0.713 -18.576 1.00 94.62 89 SER A C 1
ATOM 674 O O . SER A 1 89 ? 12.920 -0.740 -19.446 1.00 94.62 89 SER A O 1
ATOM 676 N N . ASN A 1 90 ? 14.011 -1.748 -17.760 1.00 94.62 90 ASN A N 1
ATOM 677 C CA . ASN A 1 90 ? 13.176 -2.951 -17.720 1.00 94.62 90 ASN A CA 1
ATOM 678 C C . ASN A 1 90 ? 11.942 -2.793 -16.819 1.00 94.62 90 ASN A C 1
ATOM 680 O O . ASN A 1 90 ? 10.971 -3.525 -16.995 1.00 94.62 90 ASN A O 1
ATOM 684 N N . GLY A 1 91 ? 11.974 -1.851 -15.874 1.00 95.50 91 GLY A N 1
ATOM 685 C CA . GLY A 1 91 ? 10.914 -1.610 -14.898 1.00 95.50 91 GLY A CA 1
ATOM 686 C C . GLY A 1 91 ? 9.843 -0.618 -15.363 1.00 95.50 91 GLY A C 1
ATOM 687 O O . GLY A 1 91 ? 8.902 -0.349 -14.621 1.00 95.50 91 GLY A O 1
ATOM 688 N N . TYR A 1 92 ? 9.937 -0.055 -16.574 1.00 96.06 92 TYR A N 1
ATOM 689 C CA . TYR A 1 92 ? 8.913 0.856 -17.094 1.00 96.06 92 TYR A CA 1
ATOM 690 C C . TYR A 1 92 ? 8.651 0.717 -18.595 1.00 96.06 92 TYR A C 1
ATOM 692 O O . TYR A 1 92 ? 9.472 0.230 -19.371 1.00 96.06 92 TYR A O 1
ATOM 700 N N . TYR A 1 93 ? 7.490 1.208 -19.036 1.00 94.88 93 TYR A N 1
ATOM 701 C CA . TYR A 1 93 ? 7.105 1.248 -20.447 1.00 94.88 93 TYR A CA 1
ATOM 702 C C . TYR A 1 93 ? 6.961 2.682 -20.961 1.00 94.88 93 TYR A C 1
ATOM 704 O O . TYR A 1 93 ? 6.025 3.377 -20.591 1.00 94.88 93 TYR A O 1
ATOM 712 N N . ARG A 1 94 ? 7.822 3.117 -21.893 1.00 93.44 94 ARG A N 1
ATOM 713 C CA . ARG A 1 94 ? 7.822 4.446 -22.565 1.00 93.44 94 ARG A CA 1
ATOM 714 C C . ARG A 1 94 ? 8.065 5.666 -21.668 1.00 93.44 94 ARG A C 1
ATOM 716 O O . ARG A 1 94 ? 8.697 6.609 -22.131 1.00 93.44 94 ARG A O 1
ATOM 723 N N . SER A 1 95 ? 7.547 5.678 -20.448 1.00 94.94 95 SER A N 1
ATOM 724 C CA . SER A 1 95 ? 7.691 6.748 -19.465 1.00 94.94 95 SER A CA 1
ATOM 725 C C . SER A 1 95 ? 8.131 6.153 -18.125 1.00 94.94 95 SER A C 1
ATOM 727 O O . SER A 1 95 ? 7.566 5.135 -17.737 1.00 94.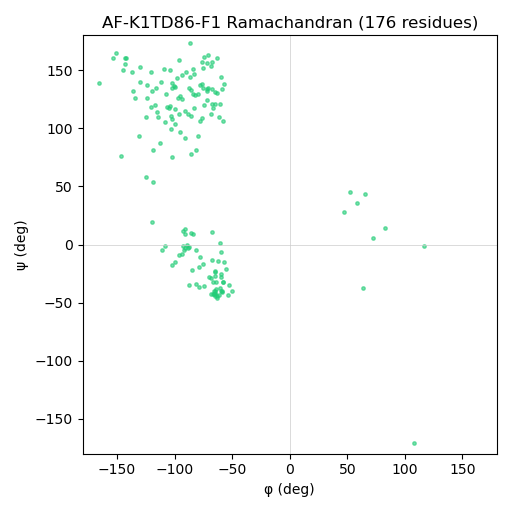94 95 SER A O 1
ATOM 729 N N . PRO A 1 96 ? 9.044 6.800 -17.382 1.00 95.44 96 PRO A N 1
ATOM 730 C CA . PRO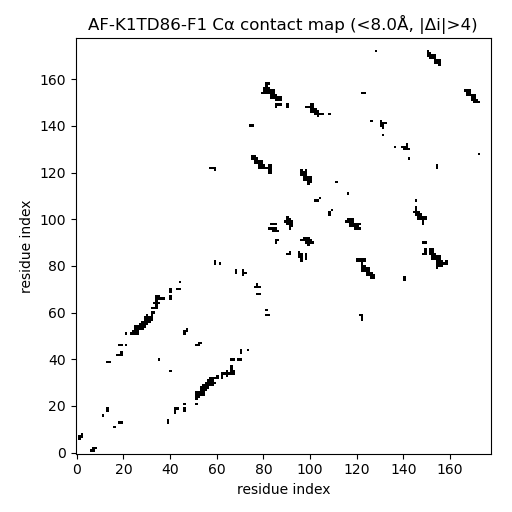 A 1 96 ? 9.418 6.390 -16.023 1.00 95.44 96 PRO A CA 1
ATOM 731 C C . PRO A 1 96 ? 8.259 6.304 -15.014 1.00 95.44 96 PRO A C 1
ATOM 733 O O . PRO A 1 96 ? 8.417 5.706 -13.960 1.00 95.44 96 PRO A O 1
ATOM 736 N N . TYR A 1 97 ? 7.093 6.885 -15.322 1.00 94.50 97 TYR A N 1
ATOM 737 C CA . TYR A 1 97 ? 5.878 6.808 -14.495 1.00 94.50 97 TYR A CA 1
ATOM 738 C C . TYR A 1 97 ? 4.961 5.627 -14.852 1.00 94.50 97 TYR A C 1
ATOM 740 O O . TYR A 1 97 ? 3.896 5.460 -14.261 1.00 94.50 97 TYR A O 1
ATOM 748 N N . TYR A 1 98 ? 5.305 4.854 -15.881 1.00 95.81 98 TYR A N 1
ATOM 749 C CA . TYR A 1 98 ? 4.522 3.731 -16.399 1.00 95.81 98 TYR A CA 1
ATOM 750 C C . TYR A 1 98 ? 5.147 2.433 -15.908 1.00 95.81 98 TYR A C 1
ATOM 752 O O . TYR A 1 98 ? 5.844 1.749 -16.659 1.00 95.81 98 TYR A O 1
ATOM 760 N N . ILE A 1 99 ? 4.917 2.149 -14.628 1.00 96.31 99 ILE A N 1
ATOM 761 C CA . ILE A 1 99 ? 5.642 1.130 -13.876 1.00 96.31 99 ILE A CA 1
ATOM 762 C C . ILE A 1 99 ? 5.233 -0.272 -14.333 1.00 96.31 99 ILE A C 1
ATOM 764 O O . ILE A 1 99 ? 4.046 -0.598 -14.448 1.00 96.31 99 ILE A O 1
ATOM 768 N N . LEU A 1 100 ? 6.249 -1.094 -14.574 1.00 96.06 100 LEU A N 1
ATOM 769 C CA . LEU A 1 100 ? 6.198 -2.534 -14.776 1.00 96.06 100 LEU A CA 1
ATOM 770 C C . LEU A 1 100 ? 6.914 -3.181 -13.580 1.00 96.06 100 LEU A C 1
ATOM 772 O O . LEU A 1 100 ? 8.127 -3.383 -13.634 1.00 96.06 100 LEU A O 1
ATOM 776 N N . PRO A 1 101 ? 6.202 -3.452 -12.473 1.00 95.44 101 PRO A N 1
ATOM 777 C CA . PRO A 1 101 ? 6.838 -3.925 -11.254 1.00 95.44 101 PRO A CA 1
ATOM 778 C C . PRO A 1 101 ? 7.403 -5.333 -11.431 1.00 95.44 101 PRO A C 1
ATOM 780 O O . PRO A 1 101 ? 6.882 -6.151 -12.199 1.00 95.44 101 PRO A O 1
ATOM 783 N N . THR A 1 102 ? 8.423 -5.643 -10.638 1.00 94.06 102 THR A N 1
ATOM 784 C CA . THR A 1 102 ? 8.856 -7.021 -10.428 1.00 94.06 102 THR A CA 1
ATOM 785 C C . THR A 1 102 ? 7.810 -7.723 -9.575 1.00 94.06 102 THR A C 1
ATOM 787 O O . THR A 1 102 ? 7.467 -7.259 -8.492 1.00 94.06 102 THR A O 1
ATOM 790 N N . GLN A 1 103 ? 7.290 -8.841 -10.074 1.00 93.38 103 GLN A N 1
ATOM 791 C CA . GLN A 1 103 ? 6.338 -9.671 -9.349 1.00 93.38 103 GLN A CA 1
ATOM 792 C C . GLN A 1 103 ? 7.058 -10.833 -8.666 1.00 93.38 103 GLN A C 1
ATOM 794 O O . GLN A 1 103 ? 7.741 -11.615 -9.332 1.00 93.38 103 GLN A O 1
ATOM 799 N N . SER A 1 104 ? 6.860 -10.981 -7.357 1.00 91.12 104 SER A N 1
ATOM 800 C CA . SER A 1 104 ? 7.309 -12.170 -6.637 1.00 91.12 104 SER A CA 1
ATOM 801 C C . SER A 1 104 ? 6.392 -13.365 -6.920 1.00 91.12 104 SER A C 1
ATOM 803 O O . SER A 1 104 ? 5.209 -13.232 -7.263 1.00 91.12 104 SER A O 1
ATOM 805 N N . SER A 1 105 ? 6.972 -14.561 -6.826 1.00 89.62 105 SER A N 1
ATOM 806 C CA . SER A 1 105 ? 6.245 -15.806 -7.049 1.00 89.62 105 SER A CA 1
ATOM 807 C C . SER A 1 105 ? 5.566 -16.253 -5.759 1.00 89.62 105 SER A C 1
ATOM 809 O O . SER A 1 105 ? 6.244 -16.745 -4.863 1.00 89.62 105 SER A O 1
ATOM 811 N N . ASP A 1 106 ? 4.239 -16.182 -5.719 1.00 92.44 106 ASP A N 1
ATOM 812 C CA . ASP A 1 106 ? 3.402 -16.677 -4.634 1.00 92.44 106 ASP A CA 1
ATOM 813 C C . ASP A 1 106 ? 2.090 -17.304 -5.155 1.00 92.44 106 ASP A C 1
ATOM 815 O O . ASP A 1 106 ? 1.622 -17.052 -6.270 1.00 92.44 106 ASP A O 1
ATOM 819 N N . SER A 1 107 ? 1.450 -18.128 -4.328 1.00 92.69 107 SER A N 1
ATOM 820 C CA . SER A 1 107 ? 0.081 -18.597 -4.548 1.00 92.69 107 SER A CA 1
ATOM 821 C C . SER A 1 107 ? -0.915 -17.462 -4.846 1.00 92.69 107 SER A C 1
ATOM 823 O O . SER A 1 107 ? -1.726 -17.604 -5.769 1.00 92.69 107 SER A O 1
ATOM 825 N N . TYR A 1 108 ? -0.805 -16.319 -4.159 1.00 87.50 108 TYR A N 1
ATOM 826 C CA . TYR A 1 108 ? -1.671 -15.148 -4.326 1.00 87.50 108 TYR A CA 1
ATOM 827 C C . TYR A 1 108 ? -1.451 -14.426 -5.661 1.00 87.50 108 TYR A C 1
ATOM 829 O O . TYR A 1 108 ? -2.381 -13.828 -6.203 1.00 87.50 108 TYR A O 1
ATOM 837 N N . THR A 1 109 ? -0.248 -14.512 -6.236 1.00 90.50 109 THR A N 1
ATOM 838 C CA . THR A 1 109 ? 0.113 -13.858 -7.504 1.00 90.50 109 THR A CA 1
ATOM 839 C C . THR A 1 109 ? -0.002 -14.774 -8.723 1.00 90.50 109 THR A C 1
ATOM 841 O O . THR A 1 109 ? 0.029 -14.306 -9.862 1.00 90.50 109 THR A O 1
ATOM 844 N N . SER A 1 110 ? -0.220 -16.074 -8.519 1.00 92.12 110 SER A N 1
ATOM 845 C CA . SER A 1 110 ? -0.266 -17.081 -9.589 1.00 92.12 110 SER A CA 1
ATOM 846 C C . SER A 1 110 ? -1.223 -16.757 -10.747 1.00 92.12 110 SER A C 1
ATOM 848 O O . SER A 1 110 ? -0.919 -17.030 -11.911 1.00 92.12 110 SER A O 1
ATOM 850 N N . GLY A 1 111 ? -2.357 -16.109 -10.464 1.00 90.00 111 GLY A N 1
ATOM 851 C CA . GLY A 1 111 ? -3.352 -15.715 -11.469 1.00 90.00 111 GLY A CA 1
ATOM 852 C C . GLY A 1 111 ? -2.885 -14.635 -12.459 1.00 90.00 111 GLY A C 1
ATOM 853 O O . GLY A 1 111 ? -3.540 -14.405 -13.490 1.00 90.00 111 GLY A O 1
ATOM 854 N N . THR A 1 112 ? -1.765 -13.966 -12.180 1.00 90.19 112 THR A N 1
ATOM 855 C CA . THR A 1 112 ? -1.191 -12.919 -13.037 1.00 90.19 112 THR A CA 1
ATOM 856 C C . THR A 1 112 ? 0.090 -13.343 -13.745 1.00 90.19 112 THR A C 1
ATOM 858 O O . THR A 1 112 ? 0.604 -12.572 -14.550 1.00 90.19 112 THR A O 1
ATOM 861 N N . TYR A 1 113 ? 0.579 -14.566 -13.528 1.00 90.44 113 TYR A N 1
ATOM 862 C CA . TYR A 1 113 ? 1.802 -15.041 -14.173 1.00 90.44 113 TYR A CA 1
ATOM 863 C C . TYR A 1 113 ? 1.722 -14.982 -15.700 1.00 90.44 113 TYR A C 1
ATOM 865 O O . TYR A 1 113 ? 0.705 -15.314 -16.315 1.00 90.44 113 TYR A O 1
ATOM 873 N N . GLY A 1 114 ? 2.819 -14.538 -16.318 1.00 84.44 114 GLY A N 1
ATOM 874 C CA . GLY A 1 114 ? 2.912 -14.337 -17.765 1.00 84.44 114 GLY A CA 1
ATOM 875 C C . GLY A 1 114 ? 2.129 -13.130 -18.294 1.00 84.44 114 GLY A C 1
ATOM 876 O O . GLY A 1 114 ? 2.064 -12.944 -19.509 1.00 84.44 114 GLY A O 1
ATOM 877 N N . LYS A 1 115 ? 1.535 -12.309 -17.418 1.00 89.00 115 LYS A N 1
ATOM 878 C CA . LYS A 1 115 ? 0.899 -11.036 -17.778 1.00 89.00 115 LYS A CA 1
ATOM 879 C C . LYS A 1 115 ? 1.802 -9.874 -17.380 1.00 89.00 115 LYS A C 1
ATOM 881 O O . LYS A 1 115 ? 2.533 -9.950 -16.399 1.00 89.00 115 LYS A O 1
ATOM 886 N N . TYR A 1 116 ? 1.701 -8.778 -18.125 1.00 85.00 116 TYR A N 1
ATOM 887 C CA . TYR A 1 116 ? 2.312 -7.517 -17.725 1.00 85.00 116 TYR A CA 1
ATOM 888 C C . TYR A 1 116 ? 1.385 -6.797 -16.750 1.00 85.00 116 TYR A C 1
ATOM 890 O O . TYR A 1 116 ? 0.256 -6.449 -17.105 1.00 85.00 116 TYR A O 1
ATOM 898 N N . LEU A 1 117 ? 1.864 -6.590 -15.526 1.00 92.44 117 LEU A N 1
ATOM 899 C CA . LEU A 1 117 ? 1.229 -5.691 -14.572 1.00 92.44 117 LEU A CA 1
ATOM 900 C C . LEU A 1 117 ? 1.624 -4.263 -14.932 1.00 92.44 117 LEU A C 1
ATOM 902 O O . LEU A 1 117 ? 2.796 -3.979 -15.156 1.00 92.44 117 LEU A O 1
ATOM 906 N N . PHE A 1 118 ? 0.627 -3.393 -15.045 1.00 94.31 118 PHE A N 1
ATOM 907 C CA . PHE A 1 118 ? 0.808 -2.027 -15.514 1.00 94.31 118 PHE A CA 1
ATOM 908 C C . PHE A 1 118 ? 0.246 -1.052 -14.485 1.00 94.31 118 PHE A C 1
ATOM 910 O O . PHE A 1 118 ? -0.971 -0.991 -14.299 1.00 94.31 118 PHE A O 1
ATOM 917 N N . LEU A 1 119 ? 1.136 -0.324 -13.810 1.00 93.94 119 LEU A N 1
ATOM 918 C CA . LEU A 1 119 ? 0.809 0.593 -12.719 1.00 93.94 119 LEU A CA 1
ATOM 919 C C . LEU A 1 119 ? 1.232 2.023 -13.112 1.00 93.94 119 LEU A C 1
ATOM 921 O O . LEU A 1 119 ? 2.325 2.467 -12.765 1.00 93.94 119 LEU A O 1
ATOM 925 N N . PRO A 1 120 ? 0.420 2.747 -13.901 1.00 93.38 120 PRO A N 1
ATOM 926 C CA . PRO A 1 120 ? 0.742 4.113 -14.293 1.00 93.38 120 PRO A CA 1
ATOM 927 C C . PRO A 1 120 ? 0.486 5.094 -13.143 1.00 93.38 120 PRO A C 1
ATOM 929 O O . PRO A 1 120 ? -0.557 5.020 -12.497 1.00 93.38 120 PRO A O 1
ATOM 932 N N . TYR A 1 121 ? 1.395 6.053 -12.949 1.00 91.56 121 TYR A N 1
ATO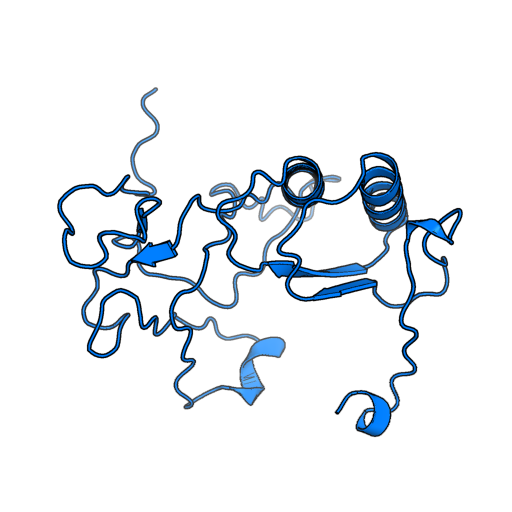M 933 C CA . TYR A 1 121 ? 1.267 7.134 -11.959 1.00 91.56 121 TYR A CA 1
ATOM 934 C C . TYR A 1 121 ? 0.953 6.616 -10.545 1.00 91.56 121 TYR A C 1
ATOM 936 O O . TYR A 1 121 ? 0.066 7.123 -9.862 1.00 91.56 121 TYR A O 1
ATOM 944 N N . SER A 1 122 ? 1.664 5.573 -10.121 1.00 91.19 122 SER A N 1
ATOM 945 C CA . SER A 1 122 ? 1.483 4.954 -8.810 1.00 91.19 122 SER A CA 1
ATOM 946 C C . SER A 1 122 ? 2.252 5.677 -7.708 1.00 91.19 122 SER A C 1
ATOM 948 O O . SER A 1 122 ? 3.333 6.222 -7.936 1.00 91.19 122 SER A O 1
ATOM 950 N N . GLN A 1 123 ? 1.723 5.597 -6.493 1.00 91.50 123 GLN A N 1
ATOM 951 C CA . GLN A 1 123 ? 2.425 5.930 -5.259 1.00 91.50 123 GLN A CA 1
ATOM 952 C C . GLN A 1 123 ? 3.051 4.661 -4.662 1.00 91.50 123 GLN A C 1
ATOM 954 O O . GLN A 1 123 ? 2.496 3.571 -4.804 1.00 91.50 123 GLN A O 1
ATOM 959 N N . GLY A 1 124 ? 4.218 4.796 -4.033 1.00 92.56 124 GLY A N 1
ATOM 960 C CA . GLY A 1 124 ? 4.921 3.677 -3.404 1.00 92.56 124 GLY A CA 1
ATOM 961 C C . GLY A 1 124 ? 4.516 3.494 -1.943 1.00 92.56 124 GLY A C 1
ATOM 962 O O . GLY A 1 124 ? 4.234 4.473 -1.254 1.00 92.56 124 GLY A O 1
ATOM 963 N N . ILE A 1 125 ? 4.541 2.250 -1.467 1.00 94.06 125 ILE A N 1
ATOM 964 C CA . ILE A 1 125 ? 4.519 1.917 -0.038 1.00 94.06 125 ILE A CA 1
ATOM 965 C C . ILE A 1 125 ? 5.918 1.424 0.323 1.00 94.06 125 ILE A C 1
ATOM 967 O O . ILE A 1 125 ? 6.472 0.569 -0.365 1.00 94.06 125 ILE A O 1
ATOM 971 N N . ILE A 1 126 ? 6.489 1.988 1.377 1.00 93.38 126 ILE A N 1
ATOM 972 C CA . ILE A 1 126 ? 7.806 1.644 1.899 1.00 93.38 126 ILE A CA 1
ATOM 973 C C . ILE A 1 126 ? 7.613 0.601 2.998 1.00 93.38 126 ILE A C 1
ATOM 975 O O . ILE A 1 126 ? 6.869 0.826 3.957 1.00 93.38 126 ILE A O 1
ATOM 979 N N . VAL A 1 127 ? 8.300 -0.526 2.834 1.00 91.44 127 VAL A N 1
ATOM 980 C CA . VAL A 1 127 ? 8.388 -1.621 3.804 1.00 91.44 127 VAL A CA 1
ATOM 981 C C . VAL A 1 127 ? 9.748 -1.512 4.515 1.00 91.44 127 VAL A C 1
ATOM 983 O O . VAL A 1 127 ? 10.732 -1.201 3.840 1.00 91.44 127 VAL A O 1
ATOM 986 N N . PRO A 1 128 ? 9.841 -1.731 5.839 1.00 85.31 128 PRO A N 1
ATOM 987 C CA . PRO A 1 128 ? 11.117 -1.717 6.555 1.00 85.31 128 PRO A CA 1
ATOM 988 C C . PRO A 1 128 ? 12.094 -2.774 6.025 1.00 85.31 128 PRO A C 1
ATOM 990 O O . PRO A 1 128 ? 11.685 -3.880 5.682 1.00 85.31 128 PRO A O 1
ATOM 993 N N . GLU A 1 129 ? 13.392 -2.455 6.001 1.00 70.44 129 GLU A N 1
ATOM 994 C CA . GLU A 1 129 ? 14.447 -3.386 5.555 1.00 70.44 129 GLU A CA 1
ATOM 995 C C . GLU A 1 129 ? 14.622 -4.589 6.497 1.00 70.44 129 GLU A C 1
ATOM 997 O O . GLU A 1 129 ? 14.928 -5.696 6.056 1.00 70.44 129 GLU A O 1
ATOM 1002 N N . GLU A 1 130 ? 14.393 -4.384 7.794 1.00 58.66 130 GLU A N 1
ATOM 1003 C CA . GLU A 1 130 ? 14.471 -5.419 8.826 1.00 58.66 130 GLU A CA 1
ATOM 1004 C C . GLU A 1 130 ? 13.127 -6.160 8.906 1.00 58.66 130 GLU A C 1
ATOM 1006 O O . GLU A 1 130 ? 12.297 -5.906 9.781 1.00 58.66 130 GLU A O 1
ATOM 1011 N N . VAL A 1 131 ? 12.887 -7.075 7.965 1.00 54.06 131 VAL A N 1
ATOM 1012 C CA . VAL A 1 131 ? 11.820 -8.071 8.113 1.00 54.06 131 VAL A CA 1
ATOM 1013 C C . VAL A 1 131 ? 12.345 -9.137 9.066 1.00 54.06 131 VAL A C 1
ATOM 1015 O O . VAL A 1 131 ? 13.215 -9.927 8.698 1.00 54.06 131 VAL A O 1
ATOM 1018 N N . SER A 1 132 ? 11.851 -9.158 10.303 1.00 49.66 132 SER A N 1
ATOM 1019 C CA . SER A 1 132 ? 12.160 -10.252 11.222 1.00 49.66 132 SER A CA 1
ATOM 1020 C C . SER A 1 132 ? 11.636 -11.552 10.617 1.00 49.66 132 SER A C 1
ATOM 1022 O O . SER A 1 132 ? 10.433 -11.771 10.498 1.00 49.66 132 SER A O 1
ATOM 1024 N N . THR A 1 133 ? 12.550 -12.417 10.183 1.00 48.59 133 THR A N 1
ATOM 1025 C CA . THR A 1 133 ? 12.225 -13.770 9.715 1.00 48.59 133 THR A CA 1
ATOM 1026 C C . THR A 1 133 ? 12.121 -14.760 10.878 1.00 48.59 133 THR A C 1
ATOM 1028 O O . THR A 1 133 ? 12.118 -15.971 10.655 1.00 48.59 133 THR A O 1
ATOM 1031 N N . ASP A 1 134 ? 12.139 -14.276 12.123 1.00 48.41 134 ASP A N 1
ATOM 1032 C CA . ASP A 1 134 ? 12.153 -15.113 13.316 1.00 48.41 134 ASP A CA 1
ATOM 1033 C C . ASP A 1 134 ? 10.728 -15.314 13.843 1.00 48.41 134 ASP A C 1
ATOM 1035 O O . ASP A 1 134 ? 10.195 -14.509 14.603 1.00 48.41 134 ASP A O 1
ATOM 1039 N N . GLU A 1 135 ? 10.114 -16.439 13.467 1.00 50.81 135 GLU A N 1
ATOM 1040 C CA . GLU A 1 135 ? 8.780 -16.852 13.934 1.00 50.81 135 GLU A CA 1
ATOM 1041 C C . GLU A 1 135 ? 8.680 -17.025 15.467 1.00 50.81 135 GLU A C 1
ATOM 1043 O O . GLU A 1 135 ? 7.595 -17.280 15.995 1.00 50.81 135 GLU A O 1
ATOM 1048 N N . THR A 1 136 ? 9.791 -16.916 16.207 1.00 45.19 136 THR A N 1
ATOM 1049 C CA . THR A 1 136 ? 9.808 -16.982 17.676 1.00 45.19 136 THR A CA 1
ATOM 1050 C C . THR A 1 136 ? 9.734 -15.618 18.363 1.00 45.19 136 THR A C 1
ATOM 1052 O O . THR A 1 136 ? 9.525 -15.560 19.580 1.00 45.19 136 THR A O 1
ATOM 1055 N N . ALA A 1 137 ? 9.838 -14.521 17.610 1.00 47.72 137 ALA A N 1
ATOM 1056 C CA . ALA A 1 137 ? 9.664 -13.176 18.129 1.00 47.72 137 ALA A CA 1
ATOM 1057 C C . ALA A 1 137 ? 8.169 -12.849 18.256 1.00 47.72 137 ALA A C 1
ATOM 1059 O O . ALA A 1 137 ? 7.493 -12.417 17.325 1.00 47.72 137 ALA A O 1
ATOM 1060 N N . THR A 1 138 ? 7.615 -13.083 19.445 1.00 43.38 138 THR A N 1
ATOM 1061 C CA . THR A 1 138 ? 6.268 -12.619 19.787 1.00 43.38 138 THR A CA 1
ATOM 1062 C C . THR A 1 138 ? 6.202 -11.095 19.646 1.00 43.38 138 THR A C 1
ATOM 1064 O O . THR A 1 138 ? 6.739 -10.393 20.503 1.00 43.38 138 THR A O 1
ATOM 1067 N N . GLY A 1 139 ? 5.541 -10.599 18.597 1.00 58.38 139 GLY A N 1
ATOM 1068 C CA . GLY A 1 139 ? 5.326 -9.166 18.360 1.00 58.38 139 GLY A CA 1
ATOM 1069 C C . GLY A 1 139 ? 5.962 -8.587 17.093 1.00 58.38 139 GLY A C 1
ATOM 1070 O O . GLY A 1 139 ? 5.757 -7.403 16.840 1.00 58.38 139 GLY A O 1
ATOM 1071 N N . ASP A 1 140 ? 6.679 -9.379 16.291 1.00 71.12 140 ASP A N 1
ATOM 1072 C CA . ASP A 1 140 ? 7.260 -8.886 15.037 1.00 71.12 140 ASP A CA 1
ATOM 1073 C C . ASP A 1 140 ? 6.269 -9.000 13.864 1.00 71.12 140 ASP A C 1
ATOM 1075 O O . ASP A 1 140 ? 5.603 -10.021 13.680 1.00 71.12 140 ASP A O 1
ATOM 1079 N N . ILE A 1 141 ? 6.163 -7.934 13.063 1.00 83.38 141 ILE A N 1
ATOM 1080 C CA . ILE A 1 141 ? 5.337 -7.898 11.848 1.00 83.38 141 ILE A CA 1
ATOM 1081 C C . ILE A 1 141 ? 6.119 -8.540 10.698 1.00 83.38 141 ILE A C 1
ATOM 1083 O O . ILE A 1 141 ? 7.249 -8.148 10.409 1.00 83.38 141 ILE A O 1
ATOM 1087 N N . THR A 1 142 ? 5.500 -9.500 10.012 1.00 86.50 142 THR A N 1
ATOM 1088 C CA . THR A 1 142 ? 6.051 -10.147 8.813 1.00 86.50 142 THR A CA 1
ATOM 1089 C C . THR A 1 142 ? 5.479 -9.522 7.543 1.00 86.50 142 THR A C 1
ATOM 1091 O O . THR A 1 142 ? 4.284 -9.221 7.491 1.00 86.50 142 THR A O 1
ATOM 1094 N N . TYR A 1 143 ? 6.296 -9.400 6.494 1.00 88.44 143 TYR A N 1
ATOM 1095 C CA . TYR A 1 143 ? 5.884 -8.812 5.217 1.00 88.44 143 TYR A CA 1
ATOM 1096 C C . TYR A 1 143 ? 6.124 -9.763 4.048 1.00 88.44 143 TYR A C 1
ATOM 1098 O O . TYR A 1 143 ? 7.257 -10.168 3.797 1.00 88.44 143 TYR A O 1
ATOM 1106 N N . ASP A 1 144 ? 5.071 -10.010 3.270 1.00 90.56 144 ASP A N 1
ATOM 1107 C CA . ASP A 1 144 ? 5.165 -10.635 1.953 1.00 90.56 144 ASP A CA 1
ATOM 1108 C C . ASP A 1 144 ? 5.034 -9.556 0.871 1.00 90.56 144 ASP A C 1
ATOM 1110 O O . ASP A 1 144 ? 3.961 -8.989 0.644 1.00 90.56 144 ASP A O 1
ATOM 1114 N N . VAL A 1 145 ? 6.139 -9.244 0.191 1.00 91.81 145 VAL A N 1
ATOM 1115 C CA . VAL A 1 145 ? 6.154 -8.239 -0.881 1.00 91.81 145 VAL A CA 1
ATOM 1116 C C . VAL A 1 145 ? 5.823 -8.904 -2.215 1.00 91.81 145 VAL A C 1
ATOM 1118 O O . VAL A 1 145 ? 6.606 -9.689 -2.754 1.00 91.81 145 VAL A O 1
ATOM 1121 N N . PHE A 1 146 ? 4.657 -8.574 -2.776 1.00 93.38 146 PHE A N 1
ATOM 1122 C CA . PHE A 1 146 ? 4.195 -9.150 -4.046 1.00 93.38 146 PHE A CA 1
ATOM 1123 C C . PHE A 1 146 ? 4.674 -8.401 -5.283 1.00 93.38 146 PHE A C 1
ATOM 1125 O O . PHE A 1 146 ? 4.904 -9.024 -6.321 1.00 93.38 146 PHE A O 1
ATOM 1132 N N . LEU A 1 147 ? 4.791 -7.077 -5.182 1.00 94.44 147 LEU A N 1
ATOM 1133 C CA . LEU A 1 147 ? 5.183 -6.187 -6.269 1.00 94.44 147 LEU A CA 1
ATOM 1134 C C . LEU A 1 147 ? 6.225 -5.203 -5.751 1.00 94.44 147 LEU A C 1
ATOM 1136 O O . LEU A 1 147 ? 5.967 -4.507 -4.772 1.00 94.44 147 LEU A O 1
ATOM 1140 N N . SER A 1 148 ? 7.366 -5.125 -6.424 1.00 95.38 148 SER A N 1
ATOM 1141 C CA . SER A 1 148 ? 8.433 -4.180 -6.099 1.00 95.38 148 SER A CA 1
ATOM 1142 C C . SER A 1 148 ? 8.895 -3.405 -7.328 1.00 95.38 148 SER A C 1
ATOM 1144 O O . SER A 1 148 ? 8.789 -3.860 -8.472 1.00 95.38 148 SER A O 1
ATOM 1146 N N . THR A 1 149 ? 9.396 -2.202 -7.084 1.00 96.31 149 THR A N 1
ATOM 1147 C CA . THR A 1 149 ? 10.164 -1.413 -8.051 1.00 96.31 149 THR A CA 1
ATOM 1148 C C . THR A 1 149 ? 11.641 -1.804 -7.979 1.00 96.31 149 THR A C 1
ATOM 1150 O O . THR A 1 149 ? 12.030 -2.611 -7.133 1.00 96.31 149 THR A O 1
ATOM 1153 N N . SER A 1 150 ? 12.473 -1.277 -8.878 1.00 95.56 150 SER A N 1
ATOM 1154 C CA . SER A 1 150 ? 13.923 -1.489 -8.797 1.00 95.56 150 SER A CA 1
ATOM 1155 C C . SER A 1 150 ? 14.566 -0.660 -7.678 1.00 95.56 150 SER A C 1
ATOM 1157 O O . SER A 1 150 ? 14.044 0.388 -7.290 1.00 95.56 150 SER A O 1
ATOM 1159 N N . ASP A 1 151 ? 15.770 -1.045 -7.252 1.00 93.81 151 ASP A N 1
ATOM 1160 C CA . ASP A 1 151 ? 16.588 -0.283 -6.288 1.00 93.81 151 ASP A CA 1
ATOM 1161 C C . ASP A 1 151 ? 16.996 1.110 -6.809 1.00 93.81 151 ASP A C 1
ATOM 1163 O O . ASP A 1 151 ? 17.477 1.959 -6.064 1.00 93.81 151 ASP A O 1
ATOM 1167 N N . SER A 1 152 ? 16.836 1.358 -8.114 1.00 94.44 152 SER A N 1
ATOM 1168 C CA . SER A 1 152 ? 17.106 2.661 -8.731 1.00 94.44 152 SER A CA 1
ATOM 1169 C C . SER A 1 152 ? 15.879 3.577 -8.787 1.00 94.44 152 SER A C 1
ATOM 1171 O O . SER A 1 152 ? 15.992 4.729 -9.224 1.00 94.44 152 SER A O 1
ATOM 1173 N N . SER A 1 153 ? 14.714 3.078 -8.367 1.00 95.69 153 SER A N 1
ATOM 1174 C CA . SER A 1 153 ? 13.472 3.843 -8.312 1.00 95.69 153 SER A CA 1
ATOM 1175 C C . SER A 1 153 ? 13.478 4.875 -7.181 1.00 95.69 153 SER A C 1
ATOM 1177 O O . SER A 1 153 ? 14.207 4.768 -6.195 1.00 95.69 153 SER A O 1
ATOM 1179 N N . PHE A 1 154 ? 12.671 5.921 -7.332 1.00 94.31 154 PHE A N 1
ATOM 1180 C CA . PHE A 1 154 ? 12.516 6.959 -6.316 1.00 94.31 154 PHE A CA 1
ATOM 1181 C C . PHE A 1 154 ? 11.128 7.597 -6.376 1.00 94.31 154 PHE A C 1
ATOM 1183 O O . PHE A 1 154 ? 10.412 7.457 -7.366 1.00 94.31 154 PHE A O 1
ATOM 1190 N N . ALA A 1 155 ? 10.747 8.329 -5.328 1.00 92.62 155 ALA A N 1
ATOM 1191 C CA . ALA A 1 155 ? 9.493 9.078 -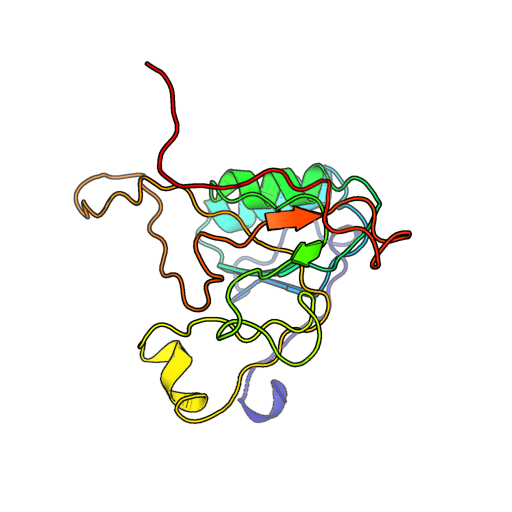5.299 1.00 92.62 155 ALA A CA 1
ATOM 1192 C C . ALA A 1 155 ? 9.717 10.563 -5.618 1.00 92.62 155 ALA A C 1
ATOM 1194 O O . ALA A 1 155 ? 10.648 11.193 -5.107 1.00 92.62 155 ALA A O 1
ATOM 1195 N N . LYS A 1 156 ? 8.854 11.134 -6.463 1.00 89.19 156 LYS A N 1
ATOM 1196 C CA . LYS A 1 156 ? 8.912 12.534 -6.892 1.00 89.19 156 LYS A CA 1
ATOM 1197 C C . LYS A 1 156 ? 7.633 13.285 -6.532 1.00 89.19 156 LYS A C 1
ATOM 1199 O O . LYS A 1 156 ? 6.560 12.955 -7.030 1.00 89.19 156 LYS A O 1
ATOM 1204 N N . GLN A 1 157 ? 7.775 14.316 -5.698 1.00 80.06 157 GLN A N 1
ATOM 1205 C CA . GLN A 1 157 ? 6.667 15.124 -5.165 1.00 80.06 157 GLN A CA 1
ATOM 1206 C C . GLN A 1 157 ? 6.182 16.213 -6.133 1.00 80.06 157 GLN A C 1
ATOM 1208 O O . GLN A 1 157 ? 4.995 16.505 -6.181 1.00 80.06 157 GLN A O 1
ATOM 1213 N N . ASP A 1 158 ? 7.077 16.811 -6.929 1.00 70.56 158 ASP A N 1
ATOM 1214 C CA . ASP A 1 158 ? 6.684 17.842 -7.900 1.00 70.56 158 ASP A CA 1
ATOM 1215 C C . ASP A 1 158 ? 6.131 17.204 -9.184 1.00 70.56 158 ASP A C 1
ATOM 1217 O O . ASP A 1 158 ? 6.827 17.020 -10.192 1.00 70.56 158 ASP A O 1
ATOM 1221 N N . VAL A 1 159 ? 4.857 16.820 -9.128 1.00 63.06 159 VAL A N 1
ATOM 1222 C CA . VAL A 1 159 ? 4.125 16.189 -10.235 1.00 63.06 159 VAL A CA 1
ATOM 1223 C C . VAL A 1 159 ? 3.668 17.181 -11.306 1.00 63.06 159 VAL A C 1
ATOM 1225 O O . VAL A 1 159 ? 3.298 16.772 -12.406 1.00 63.06 159 VAL A O 1
ATOM 1228 N N . ASN A 1 160 ? 3.766 18.489 -11.052 1.00 57.84 160 ASN A N 1
ATOM 1229 C CA . ASN A 1 160 ? 3.513 19.517 -12.067 1.00 57.84 160 ASN A CA 1
ATOM 1230 C C . ASN A 1 160 ? 4.671 19.631 -13.070 1.00 57.84 160 ASN A C 1
ATOM 1232 O O . ASN A 1 160 ? 4.492 20.153 -14.172 1.00 57.84 160 ASN A O 1
ATOM 1236 N N . ASN A 1 161 ? 5.842 19.091 -12.723 1.00 53.31 161 ASN A N 1
ATOM 1237 C CA . ASN A 1 161 ? 7.035 19.098 -13.557 1.00 53.31 161 ASN A CA 1
ATOM 1238 C C . ASN A 1 161 ? 7.498 17.674 -13.917 1.00 53.31 161 ASN A C 1
ATOM 1240 O O . ASN A 1 161 ? 8.656 17.306 -13.718 1.00 53.31 161 ASN A O 1
ATOM 1244 N N . THR A 1 162 ? 6.613 16.846 -14.484 1.00 51.41 162 THR A N 1
ATOM 1245 C CA . THR A 1 162 ? 6.904 15.459 -14.940 1.00 51.41 162 THR A CA 1
ATOM 1246 C C . THR A 1 162 ? 7.991 15.337 -16.025 1.00 51.41 162 THR A C 1
ATOM 1248 O O . THR A 1 162 ? 8.300 14.229 -16.453 1.00 51.41 162 THR A O 1
ATOM 1251 N N . GLN A 1 163 ? 8.600 16.448 -16.453 1.00 49.28 163 GLN A N 1
ATOM 1252 C CA . GLN A 1 163 ? 9.662 16.505 -17.463 1.00 49.28 163 GLN A CA 1
ATOM 1253 C C . GLN A 1 163 ? 11.080 16.624 -16.868 1.00 49.28 163 GLN A C 1
ATOM 1255 O O . GLN A 1 163 ? 12.050 16.413 -17.593 1.00 49.28 163 GLN A O 1
ATOM 1260 N N . ASP A 1 164 ? 11.226 16.959 -15.578 1.00 47.72 164 ASP A N 1
ATOM 1261 C CA . ASP A 1 164 ? 12.537 17.198 -14.951 1.00 47.72 164 ASP A CA 1
ATOM 1262 C C . ASP A 1 164 ? 12.937 16.078 -13.976 1.00 47.72 164 ASP A C 1
ATOM 1264 O O . ASP A 1 164 ? 12.398 15.965 -12.878 1.00 47.72 164 ASP A O 1
ATOM 1268 N N . PHE A 1 165 ? 13.878 15.222 -14.367 1.00 52.34 165 PHE A N 1
ATOM 1269 C CA . PHE A 1 165 ? 14.329 14.066 -13.575 1.00 52.34 165 PHE A CA 1
ATOM 1270 C C . PHE A 1 165 ? 15.518 14.383 -12.6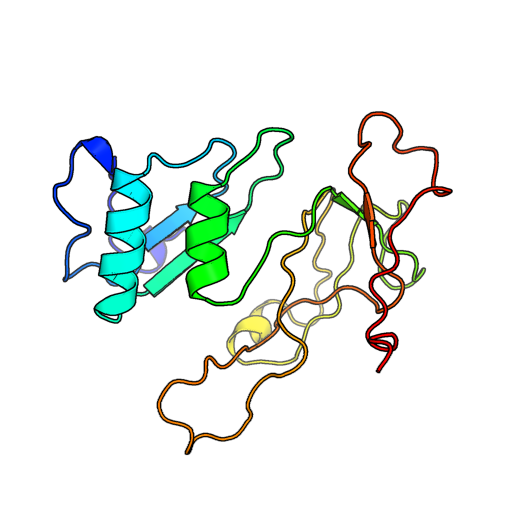50 1.00 52.34 165 PHE A C 1
ATOM 1272 O O . PHE A 1 165 ? 16.104 13.471 -12.075 1.00 52.34 165 PHE A O 1
ATOM 1279 N N . SER A 1 166 ? 15.901 15.657 -12.507 1.00 47.75 166 SER A N 1
ATOM 1280 C CA . SER A 1 166 ? 17.111 16.062 -11.773 1.00 47.75 166 SER A CA 1
ATOM 1281 C C . SER A 1 166 ? 16.963 16.129 -10.247 1.00 47.75 166 SER A C 1
ATOM 1283 O O . SER A 1 166 ? 17.952 16.359 -9.556 1.00 47.75 166 SER A O 1
ATOM 1285 N N . GLN A 1 167 ? 15.757 15.914 -9.713 1.00 43.38 167 GLN A N 1
ATOM 1286 C CA . GLN A 1 167 ? 15.461 16.009 -8.282 1.00 43.38 167 GLN A CA 1
ATOM 1287 C C . GLN A 1 167 ? 14.699 14.761 -7.821 1.00 43.38 167 GLN A C 1
ATOM 1289 O O . GLN A 1 167 ? 13.475 14.682 -7.934 1.00 43.38 167 GLN A O 1
ATOM 1294 N N . GLY A 1 168 ? 15.437 13.769 -7.329 1.00 39.19 168 GLY A N 1
ATOM 1295 C CA . GLY A 1 168 ? 14.901 12.558 -6.716 1.00 39.19 168 GLY A CA 1
ATOM 1296 C C . GLY A 1 168 ? 15.672 12.225 -5.446 1.00 39.19 168 GLY A C 1
ATOM 1297 O O . GLY A 1 168 ? 16.902 12.250 -5.454 1.00 39.19 168 GLY A O 1
ATOM 1298 N N . ILE A 1 169 ? 14.964 11.934 -4.351 1.00 41.06 169 ILE A N 1
ATOM 1299 C CA . ILE A 1 169 ? 15.577 11.317 -3.170 1.00 41.06 169 ILE A CA 1
ATOM 1300 C C . ILE A 1 169 ? 15.768 9.842 -3.516 1.00 41.06 169 ILE A C 1
ATOM 1302 O O . ILE A 1 169 ? 14.791 9.112 -3.645 1.00 41.06 169 ILE A O 1
ATOM 1306 N N . LEU A 1 170 ? 17.019 9.431 -3.723 1.00 31.91 170 LEU A N 1
ATOM 1307 C CA . LEU A 1 170 ? 17.370 8.033 -3.949 1.00 31.91 170 LEU A CA 1
ATOM 1308 C C . LEU A 1 170 ? 17.085 7.243 -2.668 1.00 31.91 170 LEU A C 1
ATOM 1310 O O . LEU A 1 170 ? 17.706 7.506 -1.638 1.00 31.91 170 LEU A O 1
ATOM 1314 N N . PHE A 1 171 ? 16.174 6.277 -2.739 1.00 39.91 171 PHE A N 1
ATOM 1315 C CA . PHE A 1 171 ? 16.056 5.241 -1.721 1.00 39.91 171 PHE A CA 1
ATOM 1316 C C . PHE A 1 171 ? 16.948 4.086 -2.169 1.00 39.91 171 PHE A C 1
ATOM 1318 O O . PHE A 1 171 ? 16.547 3.254 -2.969 1.00 39.91 171 PHE A O 1
ATOM 1325 N N . SER A 1 172 ? 18.201 4.110 -1.721 1.00 37.91 172 SER A N 1
ATOM 1326 C CA . SER A 1 172 ? 19.112 2.972 -1.828 1.00 37.91 172 SER A CA 1
ATOM 1327 C C . SER A 1 172 ? 19.183 2.306 -0.462 1.00 37.91 172 SER A C 1
ATOM 1329 O O . SER A 1 172 ? 19.373 3.002 0.540 1.00 37.91 172 SER A O 1
ATOM 1331 N N . SER A 1 173 ? 19.090 0.979 -0.439 1.00 46.25 173 SER A N 1
ATOM 1332 C CA . SER A 1 173 ? 19.207 0.146 0.761 1.00 46.25 173 SER A CA 1
ATOM 1333 C C . SER A 1 173 ? 20.608 0.122 1.393 1.00 46.25 173 SER A C 1
ATOM 1335 O O . SER A 1 173 ? 20.895 -0.698 2.255 1.00 46.25 173 SER A O 1
ATOM 1337 N 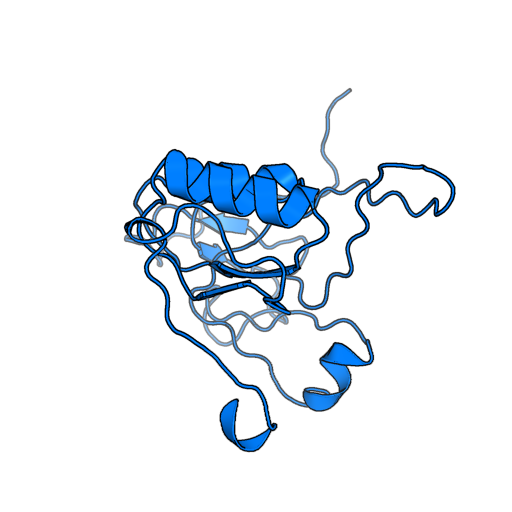N . ASP A 1 174 ? 21.520 0.994 0.951 1.00 38.84 174 ASP A N 1
ATOM 1338 C CA . ASP A 1 174 ? 22.946 0.935 1.291 1.00 38.84 174 ASP A CA 1
ATOM 1339 C C . ASP A 1 174 ? 23.481 2.171 2.034 1.00 38.84 174 ASP A C 1
ATOM 1341 O O . ASP A 1 174 ? 24.695 2.392 2.090 1.00 38.84 174 ASP A O 1
ATOM 1345 N N . SER A 1 175 ? 22.638 3.003 2.654 1.00 38.69 175 SER A N 1
ATOM 1346 C CA . SER A 1 175 ? 23.181 4.148 3.403 1.00 38.69 175 SER A CA 1
ATOM 1347 C C . SER A 1 175 ? 22.407 4.556 4.651 1.00 38.69 175 SER A C 1
ATOM 1349 O O . SER A 1 175 ? 21.799 5.623 4.698 1.00 38.69 175 SER A O 1
ATOM 1351 N N . CYS A 1 176 ? 22.570 3.773 5.718 1.00 28.20 176 CYS A N 1
ATOM 1352 C CA . CYS A 1 176 ? 22.543 4.300 7.081 1.00 28.20 176 CYS A CA 1
ATOM 1353 C C . CYS A 1 176 ? 23.996 4.555 7.548 1.00 28.20 176 CYS A C 1
ATOM 1355 O O . CYS A 1 176 ? 24.771 3.601 7.677 1.00 28.20 176 CYS A O 1
ATOM 1357 N N . PRO A 1 177 ? 24.434 5.813 7.762 1.00 37.41 177 PRO A N 1
ATOM 1358 C CA . PRO A 1 177 ? 25.712 6.078 8.406 1.00 37.41 177 PRO A CA 1
ATOM 1359 C C . PRO A 1 177 ? 25.623 5.721 9.895 1.00 37.41 177 PRO A C 1
ATOM 1361 O O . PRO A 1 177 ? 24.660 6.084 10.565 1.00 37.41 177 PRO A O 1
ATOM 1364 N N . LYS A 1 178 ? 26.651 5.020 10.387 1.00 36.34 178 LYS A N 1
ATOM 1365 C CA . LYS A 1 178 ? 26.861 4.735 11.814 1.00 36.34 178 LYS A CA 1
ATOM 1366 C C . LYS A 1 178 ? 26.865 5.989 12.683 1.00 36.34 178 LYS A C 1
ATOM 1368 O O . LYS A 1 178 ? 27.430 7.011 12.229 1.00 36.34 178 LYS A O 1
#

Foldseek 3Di:
DCVVVVDDDDDDDLVVDQADDLPDQEAEAAADQDADDLSSLVRLLVCVVSVHHYDHDHHDYLDDHVSVQVSCVSLPKGWAAAFKFAPPPVQADPASQFGQWDFDDDPVCVVCPPHTDTGGRDIDMDDDPPQPPDPPPDPGRHDDDGTHGDQQMFHDNPPVCSPDPPDGDRPHPPDDDD